Protein AF-A0ABD5WV17-F1 (afdb_monomer_lite)

Sequence (310 aa):
MESGEGERRRGGLGDVFERVAPGEPLSTAEVARHLAVDEHEATRRLRAAAAAGSVRSKAFPGAGRAWWRPADGEGAPTDDALVEVEYRSTALATPFLDAFEAVPPEGETVPTDARIDATIESVVPVRDGMLQYYTARGVSPKRYLAALRTVPGVSRARLLSTDGDRVRVEVRIDGDDLTNLFEAFGGWVTGGALLDGTVRIRGTVPKATDVAEVTDTVREWVPDAELTSTRAVYTPRAVRDLVNERLSDQQRAALEAAYYGGYFAVPRDSTGEDIATALGITRQTFNHHLRLAELAVVRQLFDATERDAL

pLDDT: mean 75.35, std 16.12, range [29.45, 96.88]

InterPro domains:
  IPR007050 Bacterioopsin activator-type, HTH domain [PF04967] (247-296)
  IPR031803 Bacterioopsin transcriptional activator, GAF and HTH associated domain [PF15915] (113-236)

Structure (mmCIF, N/CA/C/O backbone):
data_AF-A0ABD5WV17-F1
#
_entry.id   AF-A0ABD5WV17-F1
#
loop_
_atom_site.group_PDB
_atom_site.id
_atom_site.type_symbol
_atom_site.label_atom_id
_atom_site.label_alt_id
_atom_site.label_comp_id
_atom_site.label_asym_id
_atom_site.label_entity_id
_atom_site.label_seq_id
_atom_site.pdbx_PDB_ins_code
_atom_site.Cartn_x
_atom_site.Cartn_y
_atom_site.Cartn_z
_atom_site.occupancy
_atom_site.B_iso_or_equiv
_atom_site.auth_seq_id
_atom_site.auth_comp_id
_atom_site.auth_asym_id
_atom_site.auth_atom_id
_atom_site.pdbx_PDB_model_num
ATOM 1 N N . MET A 1 1 ? 23.698 -29.655 54.993 1.00 38.84 1 MET A N 1
ATOM 2 C CA . MET A 1 1 ? 22.251 -29.947 54.949 1.00 38.84 1 MET A CA 1
ATOM 3 C C . MET A 1 1 ? 21.543 -28.603 54.879 1.00 38.84 1 MET A C 1
ATOM 5 O O . MET A 1 1 ? 21.098 -28.108 55.898 1.00 38.84 1 MET A O 1
ATOM 9 N N . GLU A 1 2 ? 21.598 -27.827 53.798 1.00 38.16 2 GLU A N 1
ATOM 10 C CA . GLU A 1 2 ? 21.336 -28.147 52.382 1.00 38.16 2 GLU A CA 1
ATOM 11 C C . GLU A 1 2 ? 20.099 -29.017 52.176 1.00 38.16 2 GLU A C 1
ATOM 13 O O . GLU A 1 2 ? 20.158 -30.231 52.352 1.00 38.16 2 GLU A O 1
ATOM 18 N N . SER A 1 3 ? 18.998 -28.344 51.837 1.00 36.34 3 SER A N 1
ATOM 19 C CA . SER A 1 3 ? 17.879 -28.734 50.961 1.00 36.34 3 SER A CA 1
ATOM 20 C C . SER A 1 3 ? 16.954 -27.498 50.952 1.00 36.34 3 SER A C 1
ATOM 22 O O . SER A 1 3 ? 16.393 -27.168 51.985 1.00 36.34 3 SER A O 1
ATOM 24 N N . GLY A 1 4 ? 16.843 -26.652 49.928 1.00 36.75 4 GLY A N 1
ATOM 25 C CA . GLY A 1 4 ? 17.090 -26.869 48.509 1.00 36.75 4 GLY A CA 1
ATOM 26 C C . GLY A 1 4 ? 15.783 -27.085 47.745 1.00 36.75 4 GLY A C 1
ATOM 27 O O . GLY A 1 4 ? 15.704 -28.032 46.981 1.00 36.75 4 GLY A O 1
ATOM 28 N N . GLU A 1 5 ? 14.772 -26.231 47.928 1.00 32.12 5 GLU A N 1
ATOM 29 C CA . GLU A 1 5 ? 13.607 -26.161 47.033 1.00 32.12 5 GLU A CA 1
ATOM 30 C C . GLU A 1 5 ? 13.412 -24.718 46.564 1.00 32.12 5 GLU A C 1
ATOM 32 O O . GLU A 1 5 ? 12.563 -23.963 47.026 1.00 32.12 5 GLU A O 1
ATOM 37 N N . GLY A 1 6 ? 14.277 -24.328 45.624 1.00 29.45 6 GLY A N 1
ATOM 38 C CA . GLY A 1 6 ? 13.979 -23.250 44.698 1.00 29.45 6 GLY A CA 1
ATOM 39 C C . GLY A 1 6 ? 12.812 -23.698 43.832 1.00 29.45 6 GLY A C 1
ATOM 40 O O . GLY A 1 6 ? 12.968 -24.543 42.947 1.00 29.45 6 GLY A O 1
ATOM 41 N N . GLU A 1 7 ? 11.639 -23.149 44.116 1.00 32.53 7 GLU A N 1
ATOM 42 C CA . GLU A 1 7 ? 10.465 -23.252 43.268 1.00 32.53 7 GLU A CA 1
ATOM 43 C C . GLU A 1 7 ? 10.855 -22.772 41.865 1.00 32.53 7 GLU A C 1
ATOM 45 O O . GLU A 1 7 ? 11.113 -21.591 41.617 1.00 32.53 7 GLU A O 1
ATOM 50 N N . ARG A 1 8 ? 11.020 -23.737 40.953 1.00 36.34 8 ARG A N 1
ATOM 51 C CA . ARG A 1 8 ? 11.360 -23.496 39.554 1.00 36.34 8 ARG A CA 1
ATOM 52 C C . ARG A 1 8 ? 10.261 -22.624 38.962 1.00 36.34 8 ARG A C 1
ATOM 54 O O . ARG A 1 8 ? 9.208 -23.139 38.592 1.00 36.34 8 ARG A O 1
ATOM 61 N N . ARG A 1 9 ? 10.513 -21.314 38.861 1.00 40.66 9 ARG A N 1
ATOM 62 C CA . ARG A 1 9 ? 9.742 -20.391 38.023 1.00 40.66 9 ARG A CA 1
ATOM 63 C C . ARG A 1 9 ? 9.613 -21.048 36.649 1.00 40.66 9 ARG A C 1
ATOM 65 O O . ARG A 1 9 ? 10.598 -21.145 35.919 1.00 40.66 9 ARG A O 1
ATOM 72 N N . ARG A 1 10 ? 8.430 -21.583 36.325 1.00 46.06 10 ARG A N 1
ATOM 73 C CA . ARG A 1 10 ? 8.100 -21.978 34.952 1.00 46.06 10 ARG A CA 1
ATOM 74 C C . ARG A 1 10 ? 8.238 -20.706 34.133 1.00 46.06 10 ARG A C 1
ATOM 76 O O . ARG A 1 10 ? 7.441 -19.793 34.331 1.00 46.06 10 ARG A O 1
ATOM 83 N N . GLY A 1 11 ? 9.282 -20.640 33.311 1.00 51.38 11 GLY A N 1
ATOM 84 C CA . GLY A 1 11 ? 9.604 -19.439 32.556 1.00 51.38 11 GLY A CA 1
ATOM 85 C C . GLY A 1 11 ? 8.390 -18.973 31.758 1.00 51.38 11 GLY A C 1
ATOM 86 O O . GLY A 1 11 ? 7.708 -19.784 31.125 1.00 51.38 11 GLY A O 1
ATOM 87 N N . GLY A 1 12 ? 8.069 -17.688 31.855 1.00 63.34 12 GLY A N 1
ATOM 88 C CA . GLY A 1 12 ? 7.034 -17.066 31.044 1.00 63.34 12 GLY A CA 1
ATOM 89 C C . GLY A 1 12 ? 7.506 -16.892 29.602 1.00 63.34 12 GLY A C 1
ATOM 90 O O . GLY A 1 12 ? 8.688 -17.005 29.297 1.00 63.34 12 GLY A O 1
ATOM 91 N N . LEU A 1 13 ? 6.584 -16.562 28.697 1.00 68.62 13 LEU A N 1
ATOM 92 C CA . LEU A 1 13 ? 6.938 -16.149 27.332 1.00 68.62 13 LEU A CA 1
ATOM 93 C C . LEU A 1 13 ? 7.966 -15.006 27.312 1.00 68.62 13 LEU A C 1
ATOM 95 O O . LEU A 1 13 ? 8.831 -15.003 26.445 1.00 68.62 13 LEU A O 1
ATOM 99 N N . GLY A 1 14 ? 7.892 -14.080 28.278 1.00 62.69 14 GLY A N 1
ATOM 100 C CA . GLY A 1 14 ? 8.873 -13.003 28.446 1.00 62.69 14 GLY A CA 1
ATOM 101 C C . GLY A 1 14 ? 10.297 -13.534 28.619 1.00 62.69 14 GLY A C 1
ATOM 102 O O . GLY A 1 14 ? 11.182 -13.139 27.869 1.00 62.69 14 GLY A O 1
ATOM 103 N N . ASP A 1 15 ? 10.484 -14.532 29.487 1.00 72.31 15 ASP A N 1
ATOM 104 C CA . ASP A 1 15 ? 11.793 -15.144 29.761 1.00 72.31 15 ASP A CA 1
ATOM 105 C C . ASP A 1 15 ? 12.388 -15.874 28.544 1.00 72.31 15 ASP A C 1
ATOM 107 O O . ASP A 1 15 ? 13.598 -16.084 28.477 1.00 72.31 15 ASP A O 1
ATOM 111 N N . VAL A 1 16 ? 11.551 -16.317 27.596 1.00 78.31 16 VAL A N 1
ATOM 112 C CA . VAL A 1 16 ? 12.010 -16.951 26.347 1.00 78.31 16 VAL A CA 1
ATOM 113 C C . VAL A 1 16 ? 12.592 -15.906 25.408 1.00 78.31 16 VAL A C 1
ATOM 115 O O . VAL A 1 16 ? 13.661 -16.118 24.845 1.00 78.31 16 VAL A O 1
ATOM 118 N N . PHE A 1 17 ? 11.904 -14.774 25.262 1.00 73.44 17 PHE A N 1
ATOM 119 C CA . PHE A 1 17 ? 12.331 -13.707 24.365 1.00 73.44 17 PHE A CA 1
ATOM 120 C C . PHE A 1 17 ? 13.418 -12.802 24.959 1.00 73.44 17 PHE A C 1
ATOM 122 O O . PHE A 1 17 ? 14.152 -12.183 24.206 1.00 73.44 17 PHE A O 1
ATOM 129 N N . GLU A 1 18 ? 13.576 -12.756 26.283 1.00 70.62 18 GLU A N 1
ATOM 130 C CA . GLU A 1 18 ? 14.711 -12.089 26.946 1.00 70.62 18 GLU A CA 1
ATOM 131 C C . GLU A 1 18 ? 16.053 -12.812 26.741 1.00 70.62 18 GLU A C 1
ATOM 133 O O . GLU A 1 18 ? 17.110 -12.240 26.996 1.00 70.62 18 GLU A O 1
ATOM 138 N N . ARG A 1 19 ? 16.027 -14.072 26.286 1.00 70.44 19 ARG A N 1
ATOM 139 C CA . ARG A 1 19 ? 17.228 -14.885 26.025 1.00 70.44 19 ARG A CA 1
ATOM 140 C C . ARG A 1 19 ? 17.768 -14.758 24.602 1.00 70.44 19 ARG A C 1
ATOM 142 O O . ARG A 1 19 ? 18.833 -15.305 24.330 1.00 70.44 19 ARG A O 1
ATOM 149 N N . VAL A 1 20 ? 17.035 -14.090 23.717 1.00 71.12 20 VAL A N 1
ATOM 150 C CA . VAL A 1 20 ? 17.399 -13.863 22.313 1.00 71.12 20 VAL A CA 1
ATOM 151 C C . VAL A 1 20 ? 17.518 -12.368 22.050 1.00 71.12 20 VAL A C 1
ATOM 153 O O . VAL A 1 20 ? 16.972 -11.559 22.805 1.00 71.12 20 VAL A O 1
ATOM 156 N N . ALA A 1 21 ? 18.257 -11.981 21.010 1.00 57.91 21 ALA A N 1
ATOM 157 C CA . ALA A 1 21 ? 18.366 -10.569 20.670 1.00 57.91 21 ALA A CA 1
ATOM 158 C C . ALA A 1 21 ? 16.978 -10.012 20.280 1.00 57.91 21 ALA A C 1
ATOM 160 O O . ALA A 1 21 ? 16.174 -10.725 19.670 1.00 57.91 21 ALA A O 1
ATOM 161 N N . PRO A 1 22 ? 16.649 -8.749 20.600 1.00 55.16 22 PRO A N 1
ATOM 162 C CA . PRO A 1 22 ? 15.398 -8.161 20.136 1.00 55.16 22 PRO A CA 1
ATOM 163 C C . PRO A 1 22 ? 15.322 -8.180 18.601 1.00 55.16 22 PRO A C 1
ATOM 165 O O . PRO A 1 22 ? 16.313 -7.912 17.927 1.00 55.16 22 PRO A O 1
ATOM 168 N N . GLY A 1 23 ? 14.163 -8.540 18.043 1.00 58.22 23 GLY A N 1
ATOM 169 C CA . GLY A 1 23 ? 14.009 -8.784 16.603 1.00 58.22 23 GLY A CA 1
ATOM 170 C C . GLY A 1 23 ? 14.427 -10.180 16.117 1.00 58.22 23 GLY A C 1
ATOM 171 O O . GLY A 1 23 ? 14.122 -10.525 14.977 1.00 58.22 23 GLY A O 1
ATOM 172 N N . GLU A 1 24 ? 15.057 -11.012 16.954 1.00 73.62 24 GLU A N 1
ATOM 173 C CA . GLU A 1 24 ? 15.452 -12.374 16.579 1.00 73.62 24 GLU A CA 1
ATOM 174 C C . GLU A 1 24 ? 14.227 -13.314 16.524 1.00 73.62 24 GLU A C 1
ATOM 176 O O . GLU A 1 24 ? 13.513 -13.474 17.525 1.00 73.62 24 GLU A O 1
ATOM 181 N N . PRO A 1 25 ? 13.934 -13.928 15.359 1.00 79.12 25 PRO A N 1
ATOM 182 C CA . PRO A 1 25 ? 12.758 -14.767 15.185 1.00 79.12 25 PRO A CA 1
ATOM 183 C C . PRO A 1 25 ? 12.961 -16.182 15.742 1.00 79.12 25 PRO A C 1
ATOM 185 O O . PRO A 1 25 ? 13.886 -16.890 15.364 1.00 79.12 25 PRO A O 1
ATOM 188 N N . LEU A 1 26 ? 12.012 -16.632 16.561 1.00 84.00 26 LEU A N 1
ATOM 189 C CA . LEU A 1 26 ? 11.881 -17.997 17.067 1.00 84.00 26 LEU A CA 1
ATOM 190 C C . LEU A 1 26 ? 10.692 -18.711 16.424 1.00 84.00 26 LEU A C 1
ATOM 192 O O . LEU A 1 26 ? 9.612 -18.143 16.266 1.00 84.00 26 LEU A O 1
ATOM 196 N N . SER A 1 27 ? 10.842 -19.988 16.100 1.00 86.56 27 SER A N 1
ATOM 197 C CA . SER A 1 27 ? 9.739 -20.860 15.688 1.00 86.56 27 SER A CA 1
ATOM 198 C C . SER A 1 27 ? 8.865 -21.282 16.876 1.00 86.56 27 SER A C 1
ATOM 200 O O . SER A 1 27 ? 9.299 -21.309 18.030 1.00 86.56 27 SER A O 1
ATOM 202 N N . THR A 1 28 ? 7.623 -21.698 16.602 1.00 83.12 28 THR A N 1
ATOM 203 C CA . THR A 1 28 ? 6.742 -22.290 17.629 1.00 83.12 28 THR A CA 1
ATOM 204 C C . THR A 1 28 ? 7.406 -23.469 18.352 1.00 83.12 28 THR A C 1
ATOM 206 O O . THR A 1 28 ? 7.283 -23.578 19.571 1.00 83.12 28 THR A O 1
ATOM 209 N N . ALA A 1 29 ? 8.137 -24.322 17.626 1.00 83.38 29 ALA A N 1
ATOM 210 C CA . ALA A 1 29 ? 8.829 -25.481 18.188 1.00 83.38 29 ALA A CA 1
ATOM 211 C C . ALA A 1 29 ? 9.968 -25.075 19.139 1.00 83.38 29 ALA A C 1
ATOM 213 O O . ALA A 1 29 ? 10.172 -25.702 20.180 1.00 83.38 29 ALA A O 1
ATOM 214 N N . GLU A 1 30 ? 10.698 -24.004 18.823 1.00 82.75 30 GLU A N 1
ATOM 215 C CA . GLU A 1 30 ? 11.739 -23.463 19.702 1.00 82.75 30 GLU A CA 1
ATOM 216 C C . GLU A 1 30 ? 11.149 -22.861 20.972 1.00 82.75 30 GLU A C 1
ATOM 218 O O . GLU A 1 30 ? 11.656 -23.137 22.060 1.00 82.75 30 GLU A O 1
ATOM 223 N N . VAL A 1 31 ? 10.048 -22.117 20.867 1.00 83.38 31 VAL A N 1
ATOM 224 C CA . VAL A 1 31 ? 9.354 -21.567 22.040 1.00 83.38 31 VAL A CA 1
ATOM 225 C C . VAL A 1 31 ? 8.765 -22.683 22.908 1.00 83.38 31 VAL A C 1
ATOM 227 O O . VAL A 1 31 ? 8.916 -22.651 24.128 1.00 83.38 31 VAL A O 1
ATOM 230 N N . ALA A 1 32 ? 8.147 -23.702 22.303 1.00 84.69 32 ALA A N 1
ATOM 231 C CA . ALA A 1 32 ? 7.609 -24.866 23.011 1.00 84.69 32 ALA A CA 1
ATOM 232 C C . ALA A 1 32 ? 8.698 -25.593 23.815 1.00 84.69 32 ALA A C 1
ATOM 234 O O . ALA A 1 32 ? 8.516 -25.887 24.999 1.00 84.69 32 ALA A O 1
ATOM 235 N N . ARG A 1 33 ? 9.875 -25.782 23.202 1.00 84.69 33 ARG A N 1
ATOM 236 C CA . ARG A 1 33 ? 11.051 -26.382 23.844 1.00 84.69 33 ARG A CA 1
ATOM 237 C C . ARG A 1 33 ? 11.552 -25.556 25.029 1.00 84.69 33 ARG A C 1
ATOM 239 O O . ARG A 1 33 ? 11.861 -26.130 26.068 1.00 84.69 33 ARG A O 1
ATOM 246 N N . HIS A 1 34 ? 11.600 -24.230 24.897 1.00 82.06 34 HIS A N 1
ATOM 247 C CA . HIS A 1 34 ? 12.042 -23.339 25.974 1.00 82.06 34 HIS A CA 1
ATOM 248 C C . HIS A 1 34 ? 11.054 -23.277 27.145 1.00 82.06 34 HIS A C 1
ATOM 250 O O . HIS A 1 34 ? 11.471 -23.233 28.300 1.00 82.06 34 HIS A O 1
ATOM 256 N N . LEU A 1 35 ? 9.750 -23.304 26.859 1.00 80.88 35 LEU A N 1
ATOM 257 C CA . LEU A 1 35 ? 8.688 -23.293 27.870 1.00 80.88 35 LEU A CA 1
ATOM 258 C C . LEU A 1 35 ? 8.425 -24.673 28.495 1.00 80.88 35 LEU A C 1
ATOM 260 O O . LEU A 1 35 ? 7.673 -24.758 29.467 1.00 80.88 35 LEU A O 1
ATOM 264 N N . ALA A 1 36 ? 9.010 -25.739 27.934 1.00 85.00 36 ALA A N 1
ATOM 265 C CA . ALA A 1 36 ? 8.712 -27.132 28.263 1.00 85.00 36 ALA A CA 1
ATOM 266 C C . ALA A 1 36 ? 7.200 -27.446 28.201 1.00 85.00 36 ALA A C 1
ATOM 268 O O . ALA A 1 36 ? 6.644 -28.097 29.088 1.00 85.00 36 ALA A O 1
ATOM 269 N N . VAL A 1 37 ? 6.534 -26.955 27.153 1.00 81.31 37 VAL A N 1
ATOM 270 C CA . VAL A 1 37 ? 5.121 -27.229 26.835 1.00 81.31 37 VAL A CA 1
ATOM 271 C C . VAL A 1 37 ? 5.015 -27.841 25.440 1.00 81.31 37 VAL A C 1
ATOM 273 O O . VAL A 1 37 ? 5.962 -27.779 24.659 1.00 81.31 37 VAL A O 1
ATOM 276 N N . ASP A 1 38 ? 3.869 -28.427 25.107 1.00 88.44 38 ASP A N 1
ATOM 277 C CA . ASP A 1 38 ? 3.607 -28.878 23.742 1.00 88.44 38 ASP A CA 1
ATOM 278 C C . ASP A 1 38 ? 3.403 -27.695 22.771 1.00 88.44 38 ASP A C 1
ATOM 280 O O . ASP A 1 38 ? 3.100 -26.563 23.165 1.00 88.44 38 ASP A O 1
ATOM 284 N N . GLU A 1 39 ? 3.564 -27.950 21.471 1.00 79.00 39 GLU A N 1
ATOM 285 C CA . GLU A 1 39 ? 3.458 -26.911 20.439 1.00 79.00 39 GLU A CA 1
ATOM 286 C C . GLU A 1 39 ? 2.060 -26.278 20.333 1.00 79.00 39 GLU A C 1
ATOM 288 O O . GLU A 1 39 ? 1.942 -25.126 19.901 1.00 79.00 39 GLU A O 1
ATOM 293 N N . HIS A 1 40 ? 0.997 -26.983 20.736 1.00 70.25 40 HIS A N 1
ATOM 294 C CA . HIS A 1 40 ? -0.364 -26.448 20.713 1.00 70.25 40 HIS A CA 1
ATOM 295 C C . HIS A 1 40 ? -0.549 -25.400 21.817 1.00 70.25 40 HIS A C 1
ATOM 297 O O . HIS A 1 40 ? -1.022 -24.289 21.558 1.00 70.25 40 HIS A O 1
ATOM 303 N N . GLU A 1 41 ? -0.081 -25.705 23.025 1.00 59.97 41 GLU A N 1
ATOM 304 C CA . GLU A 1 41 ? -0.049 -24.778 24.152 1.00 59.97 41 GLU A CA 1
ATOM 305 C C . GLU A 1 41 ? 0.886 -23.586 23.887 1.00 59.97 41 GLU A C 1
ATOM 307 O O . GLU A 1 41 ? 0.515 -22.436 24.145 1.00 59.97 41 GLU A O 1
ATOM 312 N N . ALA A 1 42 ? 2.061 -23.822 23.292 1.00 76.00 42 ALA A N 1
ATOM 313 C CA . ALA A 1 42 ? 2.954 -22.749 22.852 1.00 76.00 42 ALA A CA 1
ATOM 314 C C . ALA A 1 42 ? 2.269 -21.838 21.822 1.00 76.00 42 ALA A C 1
ATOM 316 O O . ALA A 1 42 ? 2.290 -20.617 21.971 1.00 76.00 42 ALA A O 1
ATOM 317 N N . THR A 1 43 ? 1.583 -22.413 20.827 1.00 78.75 43 THR A N 1
ATOM 318 C CA . THR A 1 43 ? 0.821 -21.660 19.817 1.00 78.75 43 THR A CA 1
ATOM 319 C C . THR A 1 43 ? -0.265 -20.800 20.453 1.00 78.75 43 THR A C 1
ATOM 321 O O . THR A 1 43 ? -0.407 -19.629 20.098 1.00 78.75 43 THR A O 1
ATOM 324 N N . ARG A 1 44 ? -1.035 -21.352 21.398 1.00 79.88 44 ARG A N 1
ATOM 325 C CA . ARG A 1 44 ? -2.098 -20.622 22.102 1.00 79.88 44 ARG A CA 1
ATOM 326 C C . ARG A 1 44 ? -1.535 -19.411 22.845 1.00 79.88 44 ARG A C 1
ATOM 328 O O . ARG A 1 44 ? -2.061 -18.307 22.706 1.00 79.88 44 ARG A O 1
ATOM 335 N N . ARG A 1 45 ? -0.442 -19.603 23.586 1.00 76.00 45 ARG A N 1
ATOM 336 C CA . ARG A 1 45 ? 0.227 -18.539 24.345 1.00 76.00 45 ARG A CA 1
ATOM 337 C C . ARG A 1 45 ? 0.864 -17.484 23.436 1.00 76.00 45 ARG A C 1
ATOM 339 O O . ARG A 1 45 ? 0.697 -16.296 23.687 1.00 76.00 45 ARG A O 1
ATOM 346 N N . LEU A 1 46 ? 1.530 -17.898 22.360 1.00 79.81 46 LEU A N 1
ATOM 347 C CA . LEU A 1 46 ? 2.143 -16.999 21.377 1.00 79.81 46 LEU A CA 1
ATOM 348 C C . LEU A 1 46 ? 1.104 -16.155 20.635 1.00 79.81 46 LEU A C 1
ATOM 350 O O . LEU A 1 46 ? 1.310 -14.963 20.428 1.00 79.81 46 LEU A O 1
ATOM 354 N N . ARG A 1 47 ? -0.053 -16.736 20.294 1.00 72.44 47 ARG A N 1
ATOM 355 C CA . ARG A 1 47 ? -1.179 -15.979 19.727 1.00 72.44 47 ARG A CA 1
ATOM 356 C C . ARG A 1 47 ? -1.744 -14.964 20.713 1.00 72.44 47 ARG A C 1
ATOM 358 O O . ARG A 1 47 ? -2.034 -13.846 20.303 1.00 72.44 47 ARG A O 1
ATOM 365 N N . ALA A 1 48 ? -1.873 -15.327 21.990 1.00 59.16 48 ALA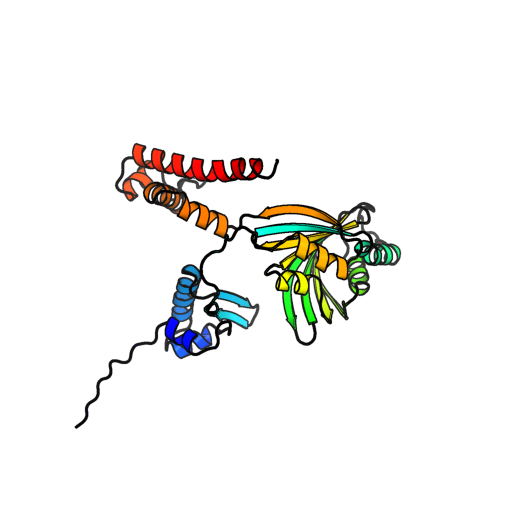 A N 1
ATOM 366 C CA . ALA A 1 48 ? -2.312 -14.396 23.028 1.00 59.16 48 ALA A CA 1
ATOM 367 C C . ALA A 1 48 ? -1.307 -13.244 23.223 1.00 59.16 48 ALA A C 1
ATOM 369 O O . ALA A 1 48 ? -1.713 -12.090 23.307 1.00 59.16 48 ALA A O 1
ATOM 370 N N . ALA A 1 49 ? -0.004 -13.536 23.208 1.00 66.06 49 ALA A N 1
ATOM 371 C CA . ALA A 1 49 ? 1.055 -12.528 23.280 1.00 66.06 49 ALA A CA 1
ATOM 372 C C . ALA A 1 49 ? 1.082 -11.610 22.047 1.00 66.06 49 ALA A C 1
ATOM 374 O O . ALA A 1 49 ? 1.232 -10.399 22.177 1.00 66.06 49 ALA A O 1
ATOM 375 N N . ALA A 1 50 ? 0.856 -12.165 20.854 1.00 67.06 50 ALA A N 1
ATOM 376 C CA . ALA A 1 50 ? 0.733 -11.371 19.638 1.00 67.06 50 ALA A CA 1
ATOM 377 C C . ALA A 1 50 ? -0.514 -10.480 19.636 1.00 67.06 50 ALA A C 1
ATOM 379 O O . ALA A 1 50 ? -0.438 -9.327 19.218 1.00 67.06 50 ALA A O 1
ATOM 380 N N . ALA A 1 51 ? -1.639 -10.974 20.160 1.00 57.75 51 ALA A N 1
ATOM 381 C CA . ALA A 1 51 ? -2.842 -10.169 20.358 1.00 57.75 51 ALA A CA 1
ATOM 382 C C . ALA A 1 51 ? -2.630 -9.046 21.391 1.00 57.75 51 ALA A C 1
ATOM 384 O O . ALA A 1 51 ? -3.177 -7.961 21.226 1.00 57.75 51 ALA A O 1
ATOM 385 N N . ALA A 1 52 ? -1.803 -9.288 22.413 1.00 54.88 52 ALA A N 1
ATOM 386 C CA . ALA A 1 52 ? -1.402 -8.299 23.415 1.00 54.88 52 ALA A CA 1
ATOM 387 C C . ALA A 1 52 ? -0.260 -7.369 22.952 1.00 54.88 52 ALA A C 1
ATOM 389 O O . ALA A 1 52 ? 0.141 -6.479 23.695 1.00 54.88 52 ALA A O 1
ATOM 390 N N . GLY A 1 53 ? 0.287 -7.573 21.748 1.00 57.59 53 GLY A N 1
ATOM 391 C CA . GLY A 1 53 ? 1.342 -6.738 21.171 1.00 57.59 53 GLY A CA 1
ATOM 392 C C . GLY A 1 53 ? 2.751 -6.956 21.733 1.00 57.59 53 GLY A C 1
ATOM 393 O O . GLY A 1 53 ? 3.669 -6.281 21.280 1.00 57.59 53 GLY A O 1
ATOM 394 N N . SER A 1 54 ? 2.950 -7.902 22.655 1.00 70.06 54 SER A N 1
ATOM 395 C CA . SER A 1 54 ? 4.258 -8.192 23.265 1.00 70.06 54 SER A CA 1
ATOM 396 C C . SER A 1 54 ? 5.170 -9.066 22.396 1.00 70.06 54 SER A C 1
ATOM 398 O O . SER A 1 54 ? 6.363 -9.179 22.666 1.00 70.06 54 SER A O 1
ATOM 400 N N . VAL A 1 55 ? 4.617 -9.684 21.347 1.00 77.94 55 VAL A N 1
ATOM 401 C CA . VAL A 1 55 ? 5.324 -10.536 20.380 1.00 77.94 55 VAL A CA 1
ATOM 402 C C . VAL A 1 55 ? 4.776 -10.256 18.976 1.00 77.94 55 VAL A C 1
ATOM 404 O O . VAL A 1 55 ? 3.582 -10.034 18.790 1.00 77.94 55 VAL A O 1
ATOM 407 N N . ARG A 1 56 ? 5.625 -10.271 17.952 1.00 78.31 56 ARG A N 1
ATOM 408 C CA . ARG A 1 56 ? 5.236 -10.189 16.535 1.00 78.31 56 ARG A CA 1
ATOM 409 C C . ARG A 1 56 ? 5.246 -11.572 15.901 1.00 78.31 56 ARG A C 1
ATOM 411 O O . ARG A 1 56 ? 5.860 -12.487 16.437 1.00 78.31 56 ARG A O 1
ATOM 418 N N . SER A 1 57 ? 4.544 -11.755 14.780 1.00 82.44 57 SER A N 1
ATOM 419 C CA . SER A 1 57 ? 4.534 -13.051 14.093 1.00 82.44 57 SER A CA 1
ATOM 420 C C . SER A 1 57 ? 4.456 -12.934 12.576 1.00 82.44 57 SER A C 1
ATOM 422 O O . SER A 1 57 ? 3.753 -12.065 12.062 1.00 82.44 57 SER A O 1
ATOM 424 N N . LYS A 1 58 ? 5.101 -13.863 11.864 1.00 77.31 58 LYS A N 1
ATOM 425 C CA . LYS A 1 58 ? 5.018 -14.006 10.401 1.00 77.31 58 LYS A CA 1
ATOM 426 C C . LYS A 1 58 ? 4.880 -15.480 10.030 1.00 77.31 58 LYS A C 1
ATOM 428 O O . LYS A 1 58 ? 5.572 -16.333 10.584 1.00 77.31 58 LYS A O 1
ATOM 433 N N . ALA A 1 59 ? 3.942 -15.788 9.135 1.00 72.38 59 ALA A N 1
ATOM 434 C CA . ALA A 1 59 ? 3.756 -17.139 8.613 1.00 72.38 59 ALA A CA 1
ATOM 435 C C . ALA A 1 59 ? 4.677 -17.375 7.412 1.00 72.38 59 ALA A C 1
ATOM 437 O O . ALA A 1 59 ? 4.771 -16.524 6.530 1.00 72.38 59 ALA A O 1
ATOM 438 N N . PHE A 1 60 ? 5.303 -18.546 7.370 1.00 59.28 60 PHE A N 1
ATOM 439 C CA . PHE A 1 60 ? 6.179 -18.998 6.301 1.00 59.28 60 PHE A CA 1
ATOM 440 C C . PHE A 1 60 ? 5.607 -20.284 5.691 1.00 59.28 60 PHE A C 1
ATOM 442 O O . PHE A 1 60 ? 5.430 -21.281 6.401 1.00 59.28 60 PHE A O 1
ATOM 449 N N . PRO A 1 61 ? 5.302 -20.299 4.384 1.00 44.00 61 PRO A N 1
ATOM 450 C CA . PRO A 1 61 ? 4.853 -21.510 3.707 1.00 44.00 61 PRO A CA 1
ATOM 451 C C . PRO A 1 61 ? 5.871 -22.649 3.877 1.00 44.00 61 PRO A C 1
ATOM 453 O O . PRO A 1 61 ? 7.053 -22.473 3.600 1.00 44.00 61 PRO A O 1
ATOM 456 N N . GLY A 1 62 ? 5.429 -23.809 4.373 1.00 50.34 62 GLY A N 1
ATOM 457 C CA . GLY A 1 62 ? 6.271 -25.001 4.567 1.00 50.34 62 GLY A CA 1
ATOM 458 C C . GLY A 1 62 ? 7.236 -24.972 5.763 1.00 50.34 62 GLY A C 1
ATOM 459 O O . GLY A 1 62 ? 7.684 -26.034 6.180 1.00 50.34 62 GLY A O 1
ATOM 460 N N . ALA A 1 63 ? 7.513 -23.802 6.348 1.00 51.25 63 ALA A N 1
ATOM 461 C CA . ALA A 1 63 ? 8.451 -23.632 7.468 1.00 51.25 63 ALA A CA 1
ATOM 462 C C . ALA A 1 63 ? 7.780 -23.222 8.797 1.00 51.25 63 ALA A C 1
ATOM 464 O O . ALA A 1 63 ? 8.449 -23.061 9.815 1.00 51.25 63 ALA A O 1
ATOM 465 N N . GLY A 1 64 ? 6.452 -23.068 8.817 1.00 74.44 64 GLY A N 1
ATOM 466 C CA . GLY A 1 64 ? 5.693 -22.761 10.031 1.00 74.44 64 GLY A CA 1
ATOM 467 C C . GLY A 1 64 ? 5.554 -21.259 10.292 1.00 74.44 64 GLY A C 1
ATOM 468 O O . GLY A 1 64 ? 5.371 -20.472 9.370 1.00 74.44 64 GLY A O 1
ATOM 469 N N . ARG A 1 65 ? 5.552 -20.839 11.560 1.00 84.06 65 ARG A N 1
ATOM 470 C CA . ARG A 1 65 ? 5.385 -19.433 11.969 1.00 84.06 65 ARG A CA 1
ATOM 471 C C . ARG A 1 65 ? 6.548 -19.023 12.860 1.00 84.06 65 ARG A C 1
ATOM 473 O O . ARG A 1 65 ? 6.867 -19.758 13.794 1.00 84.06 65 ARG A O 1
ATOM 480 N N . ALA A 1 66 ? 7.129 -17.861 12.578 1.00 83.75 66 ALA A N 1
ATOM 481 C CA . ALA A 1 66 ? 8.155 -17.265 13.421 1.00 83.75 66 ALA A CA 1
ATOM 482 C C . ALA A 1 66 ? 7.580 -16.143 14.288 1.00 83.75 66 ALA A C 1
ATOM 484 O O . ALA A 1 66 ? 6.583 -15.514 13.914 1.00 83.75 66 ALA A O 1
ATOM 485 N N . TRP A 1 67 ? 8.226 -15.914 15.427 1.00 86.31 67 TRP A N 1
ATOM 486 C CA . TRP A 1 67 ? 7.791 -15.050 16.514 1.00 86.31 67 TRP A CA 1
ATOM 487 C C . TRP A 1 67 ? 8.980 -14.268 17.070 1.00 86.31 67 TRP A C 1
ATOM 489 O O . TRP A 1 67 ? 10.022 -14.869 17.283 1.00 86.31 67 TRP A O 1
ATOM 499 N N . TRP A 1 68 ? 8.855 -12.971 17.334 1.00 87.00 68 TRP A N 1
ATOM 500 C CA . TRP A 1 68 ? 9.957 -12.173 17.899 1.00 87.00 68 TRP A CA 1
ATOM 501 C C . TRP A 1 68 ? 9.441 -11.088 18.837 1.00 87.00 68 TRP A C 1
ATOM 503 O O . TRP A 1 68 ? 8.291 -10.653 18.713 1.00 87.00 68 TRP A O 1
ATOM 513 N N . ARG A 1 69 ? 10.285 -10.639 19.772 1.00 78.88 69 ARG A N 1
ATOM 514 C CA . ARG A 1 69 ? 9.993 -9.461 20.595 1.00 78.88 69 ARG A CA 1
ATOM 515 C C . ARG A 1 69 ? 10.371 -8.192 19.823 1.00 78.88 69 ARG A C 1
ATOM 517 O O . ARG A 1 69 ? 11.454 -8.171 19.233 1.00 78.88 69 ARG A O 1
ATOM 524 N N . PRO A 1 70 ? 9.513 -7.161 19.835 1.00 60.69 70 PRO A N 1
ATOM 525 C CA . PRO A 1 70 ? 9.890 -5.812 19.417 1.00 60.69 70 PRO A CA 1
ATOM 526 C C . PRO A 1 70 ? 11.142 -5.327 20.179 1.00 60.69 70 PRO A C 1
ATOM 528 O O . PRO A 1 70 ? 11.350 -5.722 21.330 1.00 60.69 70 PRO A O 1
ATOM 531 N N . ALA A 1 71 ? 11.995 -4.514 19.561 1.00 57.06 71 ALA A N 1
ATOM 532 C CA . ALA A 1 71 ? 13.167 -3.949 20.231 1.00 57.06 71 ALA A CA 1
ATOM 533 C C . ALA A 1 71 ? 12.762 -2.900 21.276 1.00 57.06 71 ALA A C 1
ATOM 535 O O . ALA A 1 71 ? 11.856 -2.105 21.039 1.00 57.06 71 ALA A O 1
ATOM 536 N N . ASP A 1 72 ? 13.429 -2.877 22.437 1.00 42.69 72 ASP A N 1
ATOM 537 C CA . ASP A 1 72 ? 13.189 -1.845 23.455 1.00 42.69 72 ASP A CA 1
ATOM 538 C C . ASP A 1 72 ? 13.639 -0.487 22.887 1.00 42.69 72 ASP A C 1
ATOM 540 O O . ASP A 1 72 ? 14.828 -0.254 22.676 1.00 42.69 72 ASP A O 1
ATOM 544 N N . GLY A 1 73 ? 12.670 0.373 22.563 1.00 42.69 73 GLY A N 1
ATOM 545 C CA . GLY A 1 73 ? 12.859 1.546 21.696 1.00 42.69 73 GLY A CA 1
ATOM 546 C C . GLY A 1 73 ? 11.798 1.649 20.593 1.00 42.69 73 GLY A C 1
ATOM 547 O O . GLY A 1 73 ? 11.497 2.749 20.145 1.00 42.69 73 GLY A O 1
ATOM 548 N N . GLU A 1 74 ? 11.118 0.543 20.268 1.00 44.94 74 GLU A N 1
ATOM 549 C CA . GLU A 1 74 ? 9.755 0.540 19.712 1.00 44.94 74 GLU A CA 1
ATOM 550 C C . GLU A 1 74 ? 8.758 0.892 20.842 1.00 44.94 74 GLU A C 1
ATOM 552 O O . GLU A 1 74 ? 7.951 0.076 21.288 1.00 44.94 74 GLU A O 1
ATOM 557 N N . GLY A 1 75 ? 8.889 2.098 21.406 1.00 34.03 75 GLY A N 1
ATOM 558 C CA . GLY A 1 75 ? 8.084 2.598 22.520 1.00 34.03 75 GLY A CA 1
ATOM 559 C C . GLY A 1 75 ? 6.929 3.489 22.060 1.00 34.03 75 GLY A C 1
ATOM 560 O O . GLY A 1 75 ? 7.174 4.548 21.500 1.00 34.03 75 GLY A O 1
ATOM 561 N N . ALA A 1 76 ? 5.703 3.082 22.419 1.00 31.70 76 ALA A N 1
ATOM 562 C CA . ALA A 1 76 ? 4.421 3.793 22.284 1.00 31.70 76 ALA A CA 1
ATOM 563 C C . ALA A 1 76 ? 3.943 4.067 20.837 1.00 31.70 76 ALA A C 1
ATOM 565 O O . ALA A 1 76 ? 4.756 4.283 19.946 1.00 31.70 76 ALA A O 1
ATOM 566 N N . PRO A 1 77 ? 2.621 4.040 20.567 1.00 36.88 77 PRO A N 1
ATOM 567 C CA . PRO A 1 77 ? 2.106 4.365 19.244 1.00 36.88 77 PRO A CA 1
ATOM 568 C C . PRO A 1 77 ? 2.380 5.846 18.951 1.00 36.88 77 PRO A C 1
ATOM 570 O O . PRO A 1 77 ? 1.634 6.727 19.371 1.00 36.88 77 PRO A O 1
ATOM 573 N N . THR A 1 78 ? 3.453 6.141 18.222 1.00 40.56 78 THR A N 1
ATOM 574 C CA . THR A 1 78 ? 3.485 7.324 17.362 1.00 40.56 78 THR A CA 1
ATOM 575 C C . THR A 1 78 ? 2.539 7.037 16.211 1.00 40.56 78 THR A C 1
ATOM 577 O O . THR A 1 78 ? 2.940 6.398 15.250 1.00 40.56 78 THR A O 1
ATOM 580 N N . ASP A 1 79 ? 1.278 7.443 16.381 1.00 42.56 79 ASP A N 1
ATOM 581 C CA . ASP A 1 79 ? 0.275 7.629 15.326 1.00 42.56 79 ASP A CA 1
ATOM 582 C C . ASP A 1 79 ? 0.350 6.539 14.228 1.00 42.56 79 ASP A C 1
ATOM 584 O O . ASP A 1 79 ? 0.932 6.762 13.171 1.00 42.56 79 ASP A O 1
ATOM 588 N N . ASP A 1 80 ? -0.269 5.365 14.462 1.00 49.22 80 ASP A N 1
ATOM 589 C CA . ASP A 1 80 ? -0.447 4.242 13.497 1.00 49.22 80 ASP A CA 1
ATOM 590 C C . ASP A 1 80 ? -1.199 4.671 12.200 1.00 49.22 80 ASP A C 1
ATOM 592 O O . ASP A 1 80 ? -1.585 3.844 11.364 1.00 49.22 80 ASP A O 1
ATOM 596 N N . ALA A 1 81 ? -1.445 5.972 12.036 1.00 61.62 81 ALA A N 1
ATOM 597 C CA . ALA A 1 81 ? -1.811 6.598 10.789 1.00 61.62 81 ALA A CA 1
ATOM 598 C C . ALA A 1 81 ? -0.657 6.461 9.792 1.00 61.62 81 ALA A C 1
ATOM 600 O O . ALA A 1 81 ? 0.478 6.884 10.013 1.00 61.62 81 ALA A O 1
ATOM 601 N N . LEU A 1 82 ? -0.981 5.864 8.657 1.00 71.81 82 LEU A N 1
ATOM 602 C CA . LEU A 1 82 ? -0.072 5.744 7.540 1.00 71.81 82 LEU A CA 1
ATOM 603 C C . LEU A 1 82 ? -0.467 6.751 6.473 1.00 71.81 82 LEU A C 1
ATOM 605 O O . LEU A 1 82 ? -1.629 7.144 6.368 1.00 71.81 82 LEU A O 1
ATOM 609 N N . VAL A 1 83 ? 0.497 7.131 5.656 1.00 77.56 83 VAL A N 1
ATOM 610 C CA . VAL A 1 83 ? 0.280 7.940 4.470 1.00 77.56 83 VAL A CA 1
ATOM 611 C C . VAL A 1 83 ? 0.664 7.094 3.267 1.00 77.56 83 VAL A C 1
ATOM 613 O O . VAL A 1 83 ? 1.794 6.623 3.158 1.00 77.56 83 VAL A O 1
ATOM 616 N N . GLU A 1 84 ? -0.293 6.862 2.374 1.00 83.44 84 GLU A N 1
ATOM 617 C CA . GLU A 1 84 ? -0.013 6.350 1.040 1.00 83.44 84 GLU A CA 1
ATOM 618 C C . GLU A 1 84 ? 0.450 7.507 0.163 1.00 83.44 84 GLU A C 1
ATOM 620 O O . GLU A 1 84 ? -0.213 8.541 0.072 1.00 83.44 84 GLU A O 1
ATOM 625 N N . VAL A 1 85 ? 1.592 7.313 -0.479 1.00 88.06 85 VAL A N 1
ATOM 626 C CA . VAL A 1 85 ? 2.164 8.229 -1.458 1.00 88.06 85 VAL A CA 1
ATOM 627 C C . VAL A 1 85 ? 2.147 7.555 -2.824 1.00 88.06 85 VAL A C 1
ATOM 629 O O . VAL A 1 85 ? 2.442 6.361 -2.945 1.00 88.06 85 VAL A O 1
ATOM 632 N N . GLU A 1 86 ? 1.792 8.315 -3.856 1.00 90.94 86 GLU A N 1
ATOM 633 C CA . GLU A 1 86 ? 1.820 7.857 -5.243 1.00 90.94 86 GLU A CA 1
ATOM 634 C C . GLU A 1 86 ? 2.768 8.719 -6.073 1.00 90.94 86 GLU A C 1
ATOM 636 O O . GLU A 1 86 ? 2.555 9.924 -6.241 1.00 90.94 86 GLU A O 1
ATOM 641 N N . TYR A 1 87 ? 3.788 8.078 -6.636 1.00 92.75 87 TYR A N 1
ATOM 642 C CA . TYR A 1 87 ? 4.749 8.699 -7.537 1.00 92.75 87 TYR A CA 1
ATOM 643 C C . TYR A 1 87 ? 4.455 8.316 -8.976 1.00 92.75 87 TYR A C 1
ATOM 645 O O . TYR A 1 87 ? 4.242 7.147 -9.286 1.00 92.75 87 TYR A O 1
ATOM 653 N N . ARG A 1 88 ? 4.492 9.296 -9.867 1.00 93.81 88 ARG A N 1
ATOM 654 C CA . ARG A 1 88 ? 4.327 9.139 -11.305 1.00 93.81 88 ARG A CA 1
ATOM 655 C C . ARG A 1 88 ? 5.681 9.278 -11.996 1.00 93.81 88 ARG A C 1
ATOM 657 O O . ARG A 1 88 ? 6.395 10.229 -11.714 1.00 93.81 88 ARG A O 1
ATOM 664 N N . SER A 1 89 ? 5.997 8.389 -12.934 1.00 92.50 89 SER A N 1
ATOM 665 C CA . SER A 1 89 ? 7.170 8.497 -13.811 1.00 92.50 89 SER A CA 1
ATOM 666 C C . SER A 1 89 ? 6.850 7.987 -15.216 1.00 92.50 89 SER A C 1
ATOM 668 O O . SER A 1 89 ? 6.152 6.986 -15.404 1.00 92.50 89 SER A 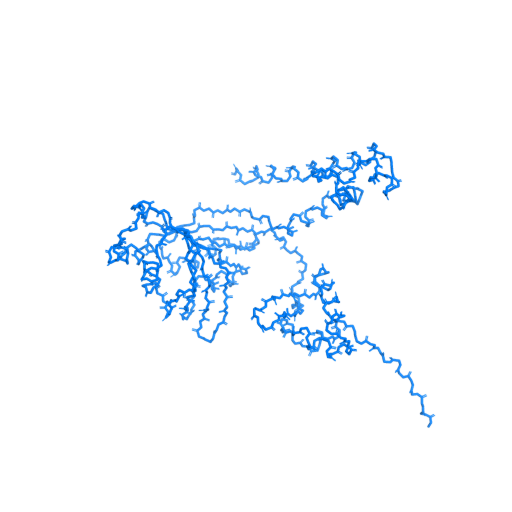O 1
ATOM 670 N N . THR A 1 90 ? 7.373 8.688 -16.215 1.00 90.44 90 THR A N 1
ATOM 671 C CA . THR A 1 90 ? 7.352 8.264 -17.620 1.00 90.44 90 THR A CA 1
ATOM 672 C C . THR A 1 90 ? 8.587 7.440 -17.971 1.00 90.44 90 THR A C 1
ATOM 674 O O . THR A 1 90 ? 8.476 6.471 -18.718 1.00 90.44 90 THR A O 1
ATOM 677 N N . ALA A 1 91 ? 9.743 7.740 -17.372 1.00 87.69 91 ALA A N 1
ATOM 678 C CA . ALA A 1 91 ? 10.981 7.001 -17.600 1.00 87.69 91 ALA A CA 1
ATOM 679 C C . ALA A 1 91 ? 10.865 5.534 -17.164 1.00 87.69 91 ALA A C 1
ATOM 681 O O . ALA A 1 91 ? 11.381 4.642 -17.838 1.00 87.69 91 ALA A O 1
ATOM 682 N N . LEU A 1 92 ? 10.128 5.263 -16.083 1.00 86.44 92 LEU A N 1
ATOM 683 C CA . LEU A 1 92 ? 9.851 3.897 -15.636 1.00 86.44 92 LEU A CA 1
ATOM 684 C C . LEU A 1 92 ? 8.914 3.118 -16.566 1.00 86.44 92 LEU A C 1
ATOM 686 O O . LEU A 1 92 ? 8.871 1.892 -16.483 1.00 86.44 92 LEU A O 1
ATOM 690 N N . ALA A 1 93 ? 8.163 3.790 -17.442 1.00 86.25 93 ALA A N 1
ATOM 691 C CA . ALA A 1 93 ? 7.284 3.123 -18.399 1.00 86.25 93 ALA A CA 1
ATOM 692 C C . ALA A 1 93 ? 8.047 2.578 -19.608 1.00 86.25 93 ALA A C 1
ATOM 694 O O . ALA A 1 93 ? 7.650 1.548 -20.150 1.00 86.25 93 ALA A O 1
ATOM 695 N N . THR A 1 94 ? 9.144 3.227 -20.007 1.00 84.56 94 THR A N 1
ATOM 696 C CA . THR A 1 94 ? 9.915 2.893 -21.215 1.00 84.56 94 THR A CA 1
ATOM 697 C C . THR A 1 94 ? 10.253 1.403 -21.338 1.00 84.56 94 THR A C 1
ATOM 699 O O . THR A 1 94 ? 9.895 0.817 -22.357 1.00 84.56 94 THR A O 1
ATOM 702 N N . PRO A 1 95 ? 10.813 0.725 -20.313 1.00 80.19 95 PRO A N 1
ATOM 703 C CA . PRO A 1 95 ? 11.179 -0.687 -20.445 1.00 80.19 95 PRO A CA 1
ATOM 704 C C . PRO A 1 95 ? 9.955 -1.594 -20.687 1.00 80.19 95 PRO A C 1
ATOM 706 O O . PRO A 1 95 ? 10.022 -2.592 -21.406 1.00 80.19 95 PRO A O 1
ATOM 709 N N . PHE A 1 96 ? 8.796 -1.220 -20.133 1.00 80.44 96 PHE A N 1
ATOM 710 C CA . PHE A 1 96 ? 7.537 -1.925 -20.367 1.00 80.44 96 PHE A CA 1
ATOM 711 C C . PHE A 1 96 ? 7.004 -1.679 -21.776 1.00 80.44 96 PHE A C 1
ATOM 713 O O . PHE A 1 96 ? 6.589 -2.630 -22.436 1.00 80.44 96 PHE A O 1
ATOM 720 N N . LEU A 1 97 ? 7.032 -0.431 -22.245 1.00 82.81 97 LEU A N 1
ATOM 721 C CA . LEU A 1 97 ? 6.582 -0.062 -23.587 1.00 82.81 97 LEU A CA 1
ATOM 722 C C . LEU A 1 97 ? 7.428 -0.750 -24.668 1.00 82.81 97 LEU A C 1
ATOM 724 O O . LEU A 1 97 ? 6.864 -1.392 -25.554 1.00 82.81 97 LEU A O 1
ATOM 728 N N . ASP A 1 98 ? 8.754 -0.731 -24.529 1.00 81.75 98 ASP A N 1
ATOM 729 C CA . ASP A 1 98 ? 9.683 -1.376 -25.464 1.00 81.75 98 ASP A CA 1
ATOM 730 C C . ASP A 1 98 ? 9.458 -2.895 -25.521 1.00 81.75 98 ASP A C 1
ATOM 732 O O . ASP A 1 98 ? 9.374 -3.502 -26.593 1.00 81.75 98 ASP A O 1
ATOM 736 N N . ALA A 1 99 ? 9.298 -3.538 -24.359 1.00 79.75 99 ALA A N 1
ATOM 737 C CA . ALA A 1 99 ? 9.026 -4.971 -24.293 1.00 79.75 99 ALA A CA 1
ATOM 738 C C . ALA A 1 99 ? 7.667 -5.345 -24.903 1.00 79.75 99 ALA A C 1
ATOM 740 O O . ALA A 1 99 ? 7.498 -6.447 -25.427 1.00 79.75 99 ALA A O 1
ATOM 741 N N . PHE A 1 100 ? 6.687 -4.448 -24.829 1.00 79.88 100 PHE A N 1
ATOM 742 C CA . PHE A 1 100 ? 5.359 -4.650 -25.397 1.00 79.88 100 PHE A CA 1
ATOM 743 C C . PHE A 1 100 ? 5.315 -4.462 -26.907 1.00 79.88 100 PHE A C 1
ATOM 745 O O . PHE A 1 100 ? 4.550 -5.163 -27.566 1.00 79.88 100 PHE A O 1
ATOM 752 N N . GLU A 1 101 ? 6.140 -3.571 -27.449 1.00 80.38 101 GLU A N 1
ATOM 753 C CA . GLU A 1 101 ? 6.352 -3.465 -28.890 1.00 80.38 101 GLU A CA 1
ATOM 754 C C . GLU A 1 101 ? 7.079 -4.707 -29.426 1.00 80.38 101 GLU A C 1
ATOM 756 O O . GLU A 1 101 ? 6.667 -5.293 -30.429 1.00 80.38 101 GLU A O 1
ATOM 761 N N . ALA A 1 102 ? 8.109 -5.176 -28.712 1.00 80.75 102 ALA A N 1
ATOM 762 C CA . ALA A 1 102 ? 8.887 -6.352 -29.100 1.00 80.75 102 ALA A CA 1
ATOM 763 C C . ALA A 1 102 ? 8.107 -7.677 -28.992 1.00 80.75 102 ALA A C 1
ATOM 765 O O . ALA A 1 102 ? 8.395 -8.634 -29.716 1.00 80.75 102 ALA A O 1
ATOM 766 N N . VAL A 1 103 ? 7.136 -7.756 -28.079 1.00 79.44 103 VAL A N 1
ATOM 767 C CA . VAL A 1 103 ? 6.303 -8.942 -27.848 1.00 79.44 103 VAL A CA 1
ATOM 768 C C . VAL A 1 103 ? 4.832 -8.578 -28.088 1.00 79.44 103 VAL A C 1
ATOM 770 O O . VAL A 1 103 ? 4.104 -8.299 -27.129 1.00 79.44 103 VAL A O 1
ATOM 773 N N . PRO A 1 104 ? 4.363 -8.590 -29.351 1.00 69.62 104 PRO A N 1
ATOM 774 C CA . PRO A 1 104 ? 2.975 -8.276 -29.661 1.00 69.62 104 PRO A CA 1
ATOM 775 C C . PRO A 1 104 ? 2.016 -9.304 -29.034 1.00 69.62 104 PRO A C 1
ATOM 777 O O . PRO A 1 104 ? 2.399 -10.456 -28.801 1.00 69.62 104 PRO A O 1
ATOM 780 N N . PRO A 1 105 ? 0.759 -8.916 -28.752 1.00 67.69 105 PRO A N 1
ATOM 781 C CA . PRO A 1 105 ? -0.246 -9.838 -28.238 1.00 67.69 105 PRO A CA 1
ATOM 782 C C . PRO A 1 105 ? -0.579 -10.894 -29.307 1.00 67.69 105 PRO A C 1
ATOM 784 O O . PRO A 1 105 ? -1.274 -10.625 -30.285 1.00 67.69 105 PRO A O 1
ATOM 787 N N . GLU A 1 106 ? -0.060 -12.111 -29.151 1.00 61.44 106 GLU A N 1
ATOM 788 C CA . GLU A 1 106 ? -0.336 -13.240 -30.049 1.00 61.44 106 GLU A CA 1
ATOM 789 C C . GLU A 1 106 ? -1.765 -13.752 -29.810 1.00 61.44 106 GLU A C 1
ATOM 791 O O . GLU A 1 106 ? -1.995 -14.615 -28.969 1.00 61.44 106 GLU A O 1
ATOM 796 N N . GLY A 1 107 ? -2.752 -13.199 -30.524 1.00 56.59 107 GLY A N 1
ATOM 797 C CA . GLY A 1 107 ? -4.153 -13.638 -30.430 1.00 56.59 107 GLY A CA 1
ATOM 798 C C . GLY A 1 107 ? -4.860 -13.282 -29.115 1.00 56.59 107 GLY A C 1
ATOM 799 O O . GLY A 1 107 ? -6.004 -13.680 -28.907 1.00 56.59 107 GLY A O 1
ATOM 800 N N . GLU A 1 108 ? -4.205 -12.518 -28.241 1.00 53.78 108 GLU A N 1
ATOM 801 C CA . GLU A 1 108 ? -4.770 -12.006 -26.996 1.00 53.78 108 GLU A CA 1
ATOM 802 C C . GLU A 1 108 ? -5.422 -10.642 -27.242 1.00 53.78 108 GLU A C 1
ATOM 804 O O . GLU A 1 108 ? -4.784 -9.691 -27.691 1.00 53.78 108 GLU A O 1
ATOM 809 N N . THR A 1 109 ? -6.702 -10.510 -26.905 1.00 50.06 109 THR A N 1
ATOM 810 C CA . THR A 1 109 ? -7.401 -9.222 -26.875 1.00 50.06 109 THR A CA 1
ATOM 811 C C . THR A 1 109 ? -7.000 -8.454 -25.616 1.00 50.06 109 THR A C 1
ATOM 813 O O . THR A 1 109 ? -7.823 -8.253 -24.727 1.00 50.06 109 THR A O 1
ATOM 816 N N . VAL A 1 110 ? -5.726 -8.083 -25.480 1.00 50.94 110 VAL A N 1
ATOM 817 C CA . VAL A 1 110 ? -5.341 -7.056 -24.507 1.00 50.94 110 VAL A CA 1
ATOM 818 C C . VAL A 1 110 ? -5.487 -5.723 -25.236 1.00 50.94 110 VAL A C 1
ATOM 820 O O . VAL A 1 110 ? -4.749 -5.503 -26.200 1.00 50.94 110 VAL A O 1
ATOM 823 N N . PRO A 1 111 ? -6.455 -4.871 -24.854 1.00 49.66 111 PRO A N 1
ATOM 824 C CA . PRO A 1 111 ? -6.630 -3.566 -25.475 1.00 49.66 111 PRO A CA 1
ATOM 825 C C . PRO A 1 111 ? -5.309 -2.783 -25.472 1.00 49.66 111 PRO A C 1
ATOM 827 O O . PRO A 1 111 ? -4.529 -2.866 -24.524 1.00 49.66 111 PRO A O 1
ATOM 830 N N . THR A 1 112 ? -5.012 -2.050 -26.542 1.00 47.59 112 THR A N 1
ATOM 831 C CA . THR A 1 112 ? -3.770 -1.264 -26.672 1.00 47.59 112 THR A CA 1
ATOM 832 C C . THR A 1 112 ? -3.675 -0.136 -25.629 1.00 47.59 112 THR A C 1
ATOM 834 O O . THR A 1 112 ? -2.596 0.394 -25.392 1.00 47.59 112 THR A O 1
ATOM 837 N N . ASP A 1 113 ? -4.800 0.184 -24.986 1.00 56.66 113 ASP A N 1
ATOM 838 C CA . ASP A 1 113 ? -5.033 1.101 -23.864 1.00 56.66 113 ASP A CA 1
ATOM 839 C C . ASP A 1 113 ? -5.180 0.378 -22.504 1.00 56.66 113 ASP A C 1
ATOM 841 O O . ASP A 1 113 ? -5.616 0.970 -21.516 1.00 56.66 113 ASP A O 1
ATOM 845 N N . ALA A 1 114 ? -4.843 -0.914 -22.422 1.00 63.84 114 ALA A N 1
ATOM 846 C CA . ALA A 1 114 ? -5.032 -1.693 -21.204 1.00 63.84 114 ALA A CA 1
ATOM 847 C C . ALA A 1 114 ? -4.177 -1.166 -20.045 1.00 63.84 114 ALA A C 1
ATOM 849 O O . ALA A 1 114 ? -2.945 -1.156 -20.089 1.00 63.84 114 ALA A O 1
ATOM 850 N N . ARG A 1 115 ? -4.862 -0.804 -18.960 1.00 80.19 115 ARG A N 1
ATOM 851 C CA . ARG A 1 115 ? -4.253 -0.567 -17.655 1.00 80.19 115 ARG A CA 1
ATOM 852 C C . ARG A 1 115 ? -3.625 -1.861 -17.145 1.00 80.19 115 ARG A C 1
ATOM 854 O O . ARG A 1 115 ? -4.310 -2.878 -17.025 1.00 80.19 115 ARG A O 1
ATOM 861 N N . ILE A 1 116 ? -2.347 -1.798 -16.792 1.00 85.25 116 ILE A N 1
ATOM 862 C CA . ILE A 1 116 ? -1.652 -2.898 -16.126 1.00 85.25 116 ILE A CA 1
ATOM 863 C C . ILE A 1 116 ? -1.519 -2.538 -14.662 1.00 85.25 116 ILE A C 1
ATOM 865 O O . ILE A 1 116 ? -0.817 -1.594 -14.317 1.00 85.25 116 ILE A O 1
ATOM 869 N N . ASP A 1 117 ? -2.173 -3.301 -13.800 1.00 84.38 117 ASP A N 1
ATOM 870 C CA . ASP A 1 117 ? -2.058 -3.149 -12.354 1.00 84.38 117 ASP A CA 1
ATOM 871 C C . ASP A 1 117 ? -1.187 -4.265 -11.799 1.00 84.38 117 ASP A C 1
ATOM 873 O O . ASP A 1 117 ? -1.465 -5.436 -12.050 1.00 84.38 117 ASP A O 1
ATOM 877 N N . ALA A 1 118 ? -0.171 -3.910 -11.018 1.00 79.75 118 ALA A N 1
ATOM 878 C CA . ALA A 1 118 ? 0.697 -4.839 -10.313 1.00 79.75 118 ALA A CA 1
ATOM 879 C C . ALA A 1 118 ? 0.692 -4.535 -8.810 1.00 79.75 118 ALA A C 1
ATOM 881 O O . ALA A 1 118 ? 0.857 -3.395 -8.380 1.00 79.75 118 ALA A O 1
ATOM 882 N N . THR A 1 119 ? 0.519 -5.561 -7.987 1.00 72.25 119 THR A N 1
ATOM 883 C CA . THR A 1 119 ? 0.571 -5.452 -6.524 1.00 72.25 119 THR A CA 1
ATOM 884 C C . THR A 1 119 ? 1.723 -6.272 -5.983 1.00 72.25 119 THR A C 1
ATOM 886 O O . THR A 1 119 ? 1.906 -7.414 -6.416 1.00 72.25 119 THR A O 1
ATOM 889 N N . ILE A 1 120 ? 2.451 -5.718 -5.015 1.00 73.62 120 ILE A N 1
ATOM 890 C CA . ILE A 1 120 ? 3.481 -6.454 -4.283 1.00 73.62 120 ILE A CA 1
ATOM 891 C C . ILE A 1 120 ? 2.790 -7.277 -3.200 1.00 73.62 120 ILE A C 1
ATOM 893 O O . ILE A 1 120 ? 2.102 -6.747 -2.334 1.00 73.62 120 ILE A O 1
ATOM 897 N N . GLU A 1 121 ? 2.959 -8.593 -3.255 1.00 65.44 121 GLU A N 1
ATOM 898 C CA . GLU A 1 121 ? 2.419 -9.515 -2.254 1.00 65.44 121 GLU A CA 1
ATOM 899 C C . GLU A 1 121 ? 3.397 -9.748 -1.107 1.00 65.44 121 GLU A C 1
ATOM 901 O O . GLU A 1 121 ? 2.995 -9.946 0.039 1.00 65.44 121 GLU A O 1
ATOM 906 N N . SER A 1 122 ? 4.689 -9.796 -1.425 1.00 59.09 122 SER A N 1
ATOM 907 C CA . SER A 1 122 ? 5.738 -10.031 -0.446 1.00 59.09 122 SER A CA 1
ATOM 908 C C . SER A 1 122 ? 7.079 -9.579 -0.992 1.00 59.09 122 SER A C 1
ATOM 910 O O . SER A 1 122 ? 7.389 -9.806 -2.161 1.00 59.09 122 SER A O 1
ATOM 912 N N . VAL A 1 123 ? 7.907 -9.061 -0.091 1.00 68.12 123 VAL A N 1
ATOM 913 C CA . VAL A 1 123 ? 9.335 -8.854 -0.313 1.00 68.12 123 VAL A CA 1
ATOM 914 C C . VAL A 1 123 ? 10.102 -9.677 0.711 1.00 68.12 123 VAL A C 1
ATOM 916 O O . VAL A 1 123 ? 9.707 -9.785 1.878 1.00 68.12 123 VAL A O 1
ATOM 919 N N . VAL A 1 124 ? 11.132 -10.369 0.241 1.00 72.50 124 VAL A N 1
ATOM 920 C CA . VAL A 1 124 ? 11.971 -11.248 1.047 1.00 72.50 124 VAL A CA 1
ATOM 921 C C . VAL A 1 124 ? 13.425 -10.843 0.827 1.00 72.50 124 VAL A C 1
ATOM 923 O O . VAL A 1 124 ? 13.915 -10.997 -0.294 1.00 72.50 124 VAL A O 1
ATOM 926 N N . PRO A 1 125 ? 14.128 -10.365 1.866 1.00 65.44 125 PRO A N 1
ATOM 927 C CA . PRO A 1 125 ? 15.550 -10.096 1.756 1.00 65.44 125 PRO A CA 1
ATOM 928 C C . PRO A 1 125 ? 16.318 -11.389 1.514 1.00 65.44 125 PRO A C 1
ATOM 930 O O . PRO A 1 125 ? 16.047 -12.432 2.115 1.00 65.44 125 PRO A O 1
ATOM 933 N N . VAL A 1 126 ? 17.278 -11.319 0.602 1.00 76.62 126 VAL A N 1
ATOM 934 C CA . VAL A 1 126 ? 18.171 -12.417 0.237 1.00 76.62 126 VAL A CA 1
ATOM 935 C C . VAL A 1 126 ? 19.601 -11.894 0.197 1.00 76.62 126 VAL A C 1
ATOM 937 O O . VAL A 1 126 ? 19.860 -10.700 0.312 1.00 76.62 126 VAL A O 1
ATOM 940 N N . ARG A 1 127 ? 20.573 -12.795 0.051 1.00 78.75 127 ARG A N 1
ATOM 941 C CA . ARG A 1 127 ? 21.960 -12.364 -0.107 1.00 78.75 127 ARG A CA 1
ATOM 942 C C . ARG A 1 127 ? 22.087 -11.504 -1.373 1.00 78.75 127 ARG A C 1
ATOM 944 O O . ARG A 1 127 ? 21.657 -11.939 -2.447 1.00 78.75 127 ARG A O 1
ATOM 951 N N . ASP A 1 128 ? 22.685 -10.327 -1.219 1.00 80.25 128 ASP A N 1
ATOM 952 C CA . ASP A 1 128 ? 22.989 -9.373 -2.291 1.00 80.25 128 ASP A CA 1
ATOM 953 C C . ASP A 1 128 ? 21.746 -8.846 -3.053 1.00 80.25 128 ASP A C 1
ATOM 955 O O . ASP A 1 128 ? 21.840 -8.533 -4.238 1.00 80.25 128 ASP A O 1
ATOM 959 N N . GLY A 1 129 ? 20.573 -8.774 -2.405 1.00 80.31 129 GLY A N 1
ATOM 960 C CA . GLY A 1 129 ? 19.369 -8.186 -3.005 1.00 80.31 129 GLY A CA 1
ATOM 961 C C . GLY A 1 129 ? 18.050 -8.639 -2.375 1.00 80.31 129 GLY A C 1
ATOM 962 O O . GLY A 1 129 ? 17.997 -9.085 -1.228 1.00 80.31 129 GLY A O 1
ATOM 963 N N . MET A 1 130 ? 16.978 -8.582 -3.162 1.00 78.12 130 MET A N 1
ATOM 964 C CA . MET A 1 130 ? 15.605 -8.868 -2.745 1.00 78.12 130 MET A CA 1
ATOM 965 C C . MET A 1 130 ? 14.930 -9.891 -3.668 1.00 78.12 130 MET A C 1
ATOM 967 O O . MET A 1 130 ? 15.179 -9.952 -4.873 1.00 78.12 130 MET A O 1
ATOM 971 N N . LEU A 1 131 ? 14.035 -10.698 -3.097 1.00 79.94 131 LEU A N 1
ATOM 972 C CA . LEU A 1 131 ? 13.108 -11.555 -3.830 1.00 79.94 131 LEU A CA 1
ATOM 973 C C . LEU A 1 131 ? 11.680 -11.053 -3.614 1.00 79.94 131 LEU A C 1
ATOM 975 O O . LEU A 1 131 ? 11.168 -11.051 -2.494 1.00 79.94 131 LEU A O 1
ATOM 979 N N . GLN A 1 132 ? 11.041 -10.628 -4.693 1.00 80.94 132 GLN A N 1
ATOM 980 C CA . GLN A 1 132 ? 9.750 -9.960 -4.676 1.00 80.94 132 GLN A CA 1
ATOM 981 C C . GLN A 1 132 ? 8.702 -10.776 -5.420 1.00 80.94 132 GLN A C 1
ATOM 983 O O . GLN A 1 132 ? 8.974 -11.391 -6.452 1.00 80.94 132 GLN A O 1
ATOM 988 N N . TYR A 1 133 ? 7.489 -10.769 -4.885 1.00 77.00 133 TYR A N 1
ATOM 989 C CA . TYR A 1 133 ? 6.359 -11.512 -5.417 1.00 77.00 133 TYR A CA 1
ATOM 990 C C . TYR A 1 133 ? 5.283 -10.534 -5.847 1.00 77.00 133 TYR A C 1
ATOM 992 O O . TYR A 1 133 ? 4.789 -9.757 -5.031 1.00 77.00 133 TYR A O 1
ATOM 1000 N N . TYR A 1 134 ? 4.915 -10.601 -7.120 1.00 80.81 134 TYR A N 1
ATOM 1001 C CA . TYR A 1 134 ? 3.942 -9.704 -7.722 1.00 80.81 134 TYR A CA 1
ATOM 1002 C C . TYR A 1 134 ? 2.749 -10.479 -8.256 1.00 80.81 134 TYR A C 1
ATOM 1004 O O . TYR A 1 134 ? 2.910 -11.559 -8.831 1.00 80.81 134 TYR A O 1
ATOM 1012 N N . THR A 1 135 ? 1.572 -9.870 -8.148 1.00 82.69 135 THR A N 1
ATOM 1013 C CA . THR A 1 135 ? 0.401 -10.237 -8.947 1.00 82.69 135 THR A CA 1
ATOM 1014 C C . THR A 1 135 ? 0.059 -9.077 -9.867 1.00 82.69 135 THR A C 1
ATOM 1016 O O . THR A 1 135 ? -0.190 -7.969 -9.395 1.00 82.69 135 THR A O 1
ATOM 1019 N N . ALA A 1 136 ? 0.048 -9.339 -11.172 1.00 88.19 136 ALA A N 1
ATOM 1020 C CA . ALA A 1 136 ? -0.289 -8.377 -12.210 1.00 88.19 136 ALA A CA 1
ATOM 1021 C C . ALA A 1 136 ? -1.586 -8.747 -12.940 1.00 88.19 136 ALA A C 1
ATOM 1023 O O . ALA A 1 136 ? -1.948 -9.923 -13.021 1.00 88.19 136 ALA A O 1
ATOM 1024 N N . ARG A 1 137 ? -2.269 -7.741 -13.486 1.00 89.19 137 ARG A N 1
ATOM 1025 C CA . ARG A 1 137 ? -3.467 -7.859 -14.331 1.00 89.19 137 ARG A CA 1
ATOM 1026 C C . ARG A 1 137 ? -3.331 -6.999 -15.576 1.00 89.19 137 ARG A C 1
ATOM 1028 O O . ARG A 1 137 ? -2.519 -6.081 -15.596 1.00 89.19 137 ARG A O 1
ATOM 1035 N N . GLY A 1 138 ? -4.140 -7.281 -16.596 1.00 84.38 138 GLY A N 1
ATOM 1036 C CA . GLY A 1 138 ? -4.163 -6.492 -17.836 1.00 84.38 138 GLY A CA 1
ATOM 1037 C C . GLY A 1 138 ? -2.940 -6.705 -18.735 1.00 84.38 138 GLY A C 1
ATOM 1038 O O . GLY A 1 138 ? -2.748 -5.976 -19.700 1.00 84.38 138 GLY A O 1
ATOM 1039 N N . VAL A 1 139 ? -2.111 -7.708 -18.435 1.00 84.81 139 VAL A N 1
ATOM 1040 C CA . VAL A 1 139 ? -0.893 -8.034 -19.177 1.00 84.81 139 VAL A CA 1
ATOM 1041 C C . VAL A 1 139 ? -0.750 -9.540 -19.302 1.00 84.81 139 VAL A C 1
ATOM 1043 O O . VAL A 1 139 ? -1.065 -10.280 -18.369 1.00 84.81 139 VAL A O 1
ATOM 1046 N N . SER A 1 140 ? -0.248 -10.009 -20.440 1.00 86.19 140 SER A N 1
ATOM 1047 C CA . SER A 1 140 ? 0.036 -11.427 -20.597 1.00 86.19 140 SER A CA 1
ATOM 1048 C C . SER A 1 140 ? 1.358 -11.825 -19.945 1.00 86.19 140 SER A C 1
ATOM 1050 O O . SER A 1 140 ? 2.291 -11.015 -19.872 1.00 86.19 140 SER A O 1
ATOM 1052 N N . PRO A 1 141 ? 1.495 -13.085 -19.495 1.00 88.44 141 PRO A N 1
ATOM 1053 C CA . PRO A 1 141 ? 2.701 -13.553 -18.816 1.00 88.44 141 PRO A CA 1
ATOM 1054 C C . PRO A 1 141 ? 3.981 -13.323 -19.620 1.00 88.44 141 PRO A C 1
ATOM 1056 O O . PRO A 1 141 ? 5.001 -12.915 -19.067 1.00 88.44 141 PRO A O 1
ATOM 1059 N N . LYS A 1 142 ? 3.923 -13.562 -20.936 1.00 86.56 142 LYS A N 1
ATOM 1060 C CA . LYS A 1 142 ? 5.061 -13.419 -21.853 1.00 86.56 142 LYS A CA 1
ATOM 1061 C C . LYS A 1 142 ? 5.535 -11.964 -21.909 1.00 86.56 142 LYS A C 1
ATOM 1063 O O . LYS A 1 142 ? 6.724 -11.710 -21.724 1.00 86.56 142 LYS A O 1
ATOM 1068 N N . ARG A 1 143 ? 4.603 -11.022 -22.097 1.00 86.12 143 ARG A N 1
ATOM 1069 C CA . ARG A 1 143 ? 4.878 -9.577 -22.146 1.00 86.12 143 ARG A CA 1
ATOM 1070 C C . ARG A 1 143 ? 5.387 -9.053 -20.811 1.00 86.12 143 ARG A C 1
ATOM 1072 O O . ARG A 1 143 ? 6.381 -8.336 -20.775 1.00 86.12 143 ARG A O 1
ATOM 1079 N N . TYR A 1 144 ? 4.753 -9.455 -19.712 1.00 87.75 144 TYR A N 1
ATOM 1080 C CA . TYR A 1 144 ? 5.141 -8.987 -18.385 1.00 87.75 144 TYR A CA 1
ATOM 1081 C C . TYR A 1 144 ? 6.540 -9.464 -17.986 1.00 87.75 144 TYR A C 1
ATOM 1083 O O . TYR A 1 144 ? 7.354 -8.671 -17.522 1.00 87.75 144 TYR A O 1
ATOM 1091 N N . LEU A 1 145 ? 6.869 -10.738 -18.234 1.00 90.25 145 LEU A N 1
ATOM 1092 C CA . LEU A 1 145 ? 8.217 -11.255 -17.985 1.00 90.25 145 LEU A CA 1
ATOM 1093 C C . LEU A 1 145 ? 9.280 -10.608 -18.877 1.00 90.25 145 LEU A C 1
ATOM 1095 O O . LEU A 1 145 ? 10.408 -10.429 -18.421 1.00 90.25 145 LEU A O 1
ATOM 1099 N N . ALA A 1 146 ? 8.950 -10.299 -20.134 1.00 88.50 146 ALA A N 1
ATOM 1100 C CA . ALA A 1 146 ? 9.858 -9.585 -21.027 1.00 88.50 146 ALA A CA 1
ATOM 1101 C C . ALA A 1 146 ? 10.158 -8.183 -20.480 1.00 88.50 146 ALA A C 1
ATOM 1103 O O . ALA A 1 146 ? 11.326 -7.839 -20.330 1.00 88.50 146 ALA A O 1
ATOM 1104 N N . ALA A 1 147 ? 9.121 -7.442 -20.081 1.00 87.69 147 ALA A N 1
ATOM 1105 C CA . ALA A 1 147 ? 9.255 -6.115 -19.490 1.00 87.69 147 ALA A CA 1
ATOM 1106 C C . ALA A 1 147 ? 10.065 -6.129 -18.186 1.00 87.69 147 ALA A C 1
ATOM 1108 O O . ALA A 1 147 ? 11.034 -5.390 -18.051 1.00 87.69 147 ALA A O 1
ATOM 1109 N N . LEU A 1 148 ? 9.753 -7.026 -17.247 1.00 89.56 148 LEU A N 1
ATOM 1110 C CA . LEU A 1 148 ? 10.464 -7.095 -15.964 1.00 89.56 148 LEU A CA 1
ATOM 1111 C C . LEU A 1 148 ? 11.972 -7.320 -16.125 1.00 89.56 148 LEU A C 1
ATOM 1113 O O . LEU A 1 148 ? 12.751 -6.772 -15.360 1.00 89.56 148 LEU A O 1
ATOM 1117 N N . ARG A 1 149 ? 12.403 -8.082 -17.136 1.00 89.81 149 ARG A N 1
ATOM 1118 C CA . ARG A 1 149 ? 13.834 -8.333 -17.400 1.00 89.81 149 ARG A CA 1
ATOM 1119 C C . ARG A 1 149 ? 14.594 -7.116 -17.921 1.00 89.81 149 ARG A C 1
ATOM 1121 O O . ARG A 1 149 ? 15.818 -7.152 -17.950 1.00 89.81 149 ARG A O 1
ATOM 1128 N N . THR A 1 150 ? 13.884 -6.086 -18.369 1.00 86.44 150 THR A N 1
ATOM 1129 C CA . THR A 1 150 ? 14.479 -4.827 -18.837 1.00 86.44 150 THR A CA 1
ATOM 1130 C C . THR A 1 150 ? 14.586 -3.784 -17.726 1.00 86.44 150 THR A C 1
ATOM 1132 O O . THR A 1 150 ? 15.266 -2.776 -17.899 1.00 86.44 150 THR A O 1
ATOM 1135 N N . VAL A 1 151 ? 13.954 -4.029 -16.572 1.00 84.00 151 VAL A N 1
ATOM 1136 C CA . VAL A 1 151 ? 14.037 -3.141 -15.412 1.00 84.00 151 VAL A CA 1
ATOM 1137 C C . VAL A 1 151 ? 15.438 -3.249 -14.789 1.00 84.00 151 VAL A C 1
ATOM 1139 O O . VAL A 1 151 ? 15.887 -4.364 -14.501 1.00 84.00 151 VAL A O 1
ATOM 1142 N N . PRO A 1 152 ? 16.139 -2.122 -14.558 1.00 81.75 152 PRO A N 1
ATOM 1143 C CA . PRO A 1 152 ? 17.437 -2.121 -13.890 1.00 81.75 152 PRO A CA 1
ATOM 1144 C C . PRO A 1 152 ? 17.405 -2.856 -12.544 1.00 81.75 152 PRO A C 1
ATOM 1146 O O . PRO A 1 152 ? 16.442 -2.752 -11.791 1.00 81.75 152 PRO A O 1
ATOM 1149 N N . GLY A 1 153 ? 18.457 -3.622 -12.252 1.00 85.31 153 GLY A N 1
ATOM 1150 C CA . GLY A 1 153 ? 18.567 -4.418 -11.024 1.00 85.31 153 GLY A CA 1
ATOM 1151 C C . GLY A 1 153 ? 17.856 -5.774 -11.075 1.00 85.31 153 GLY A C 1
ATOM 1152 O O . GLY A 1 153 ? 18.234 -6.673 -10.328 1.00 85.31 153 GLY A O 1
ATOM 1153 N N . VAL A 1 154 ? 16.895 -5.997 -11.982 1.00 91.19 154 VAL A N 1
ATOM 1154 C CA . VAL A 1 154 ? 16.243 -7.311 -12.112 1.00 91.19 154 VAL A CA 1
ATOM 1155 C C . VAL A 1 154 ? 17.215 -8.332 -12.704 1.00 91.19 154 VAL A C 1
ATOM 1157 O O . VAL A 1 154 ? 17.482 -8.351 -13.904 1.00 91.19 154 VAL A O 1
ATOM 1160 N N . SER A 1 155 ? 17.701 -9.249 -11.871 1.00 93.06 155 SER A N 1
ATOM 1161 C CA . SER A 1 155 ? 18.586 -10.337 -12.299 1.00 93.06 155 SER A CA 1
ATOM 1162 C C . SER A 1 155 ? 17.828 -11.597 -12.708 1.00 93.06 155 SER A C 1
ATOM 1164 O O . SER A 1 155 ? 18.336 -12.429 -13.467 1.00 93.06 155 SER A O 1
ATOM 1166 N N . ARG A 1 156 ? 16.582 -11.757 -12.244 1.00 93.12 156 ARG A N 1
ATOM 1167 C CA . ARG A 1 156 ? 15.725 -12.884 -12.632 1.00 93.12 156 ARG A CA 1
ATOM 1168 C C . ARG A 1 156 ? 14.247 -12.532 -12.524 1.00 93.12 156 ARG A C 1
ATOM 1170 O O . ARG A 1 156 ? 13.816 -11.974 -11.528 1.00 93.12 156 ARG A O 1
ATOM 1177 N N . ALA A 1 157 ? 13.452 -12.978 -13.495 1.00 94.62 157 ALA A N 1
ATOM 1178 C CA . ALA A 1 157 ? 11.991 -12.966 -13.421 1.00 94.62 157 ALA A CA 1
ATOM 1179 C C . ALA A 1 157 ? 11.428 -14.333 -13.835 1.00 94.62 157 ALA A C 1
ATOM 1181 O O . ALA A 1 157 ? 11.799 -14.879 -14.886 1.00 94.62 157 ALA A O 1
ATOM 1182 N N . ARG A 1 158 ? 10.542 -14.892 -13.007 1.00 92.81 158 ARG A N 1
ATOM 1183 C CA . ARG A 1 158 ? 9.965 -16.231 -13.160 1.00 92.81 158 ARG A CA 1
ATOM 1184 C C . ARG A 1 158 ? 8.449 -16.189 -12.984 1.00 92.81 158 ARG A C 1
ATOM 1186 O O . ARG A 1 158 ? 7.949 -15.685 -11.986 1.00 92.81 158 ARG A O 1
ATOM 1193 N N . LEU A 1 159 ? 7.723 -16.800 -13.920 1.00 94.19 159 LEU A N 1
ATOM 1194 C CA . LEU A 1 159 ? 6.290 -17.055 -13.770 1.00 94.19 159 LEU A CA 1
ATOM 1195 C C . LEU A 1 159 ? 6.063 -18.121 -12.693 1.00 94.19 159 LEU A C 1
ATOM 1197 O O . LEU A 1 159 ? 6.675 -19.190 -12.738 1.00 94.19 159 LEU A O 1
ATOM 1201 N N . LEU A 1 160 ? 5.180 -17.828 -11.742 1.00 84.00 160 LEU A N 1
ATOM 1202 C CA . LEU A 1 160 ? 4.745 -18.776 -10.720 1.00 84.00 160 LEU A CA 1
ATOM 1203 C C . LEU A 1 160 ? 3.424 -19.434 -11.108 1.00 84.00 160 LEU A C 1
ATOM 1205 O O . LEU A 1 160 ? 3.308 -20.656 -11.044 1.00 84.00 160 LEU A O 1
ATOM 1209 N N . SER A 1 161 ? 2.438 -18.633 -11.514 1.00 81.62 161 SER A N 1
ATOM 1210 C CA . SER A 1 161 ? 1.110 -19.120 -11.888 1.00 81.62 161 SER A CA 1
ATOM 1211 C C . SER A 1 161 ? 0.344 -18.109 -12.736 1.00 81.62 161 SER A C 1
ATOM 1213 O O . SER A 1 161 ? 0.610 -16.907 -12.689 1.00 81.62 161 SER A O 1
ATOM 1215 N N . THR A 1 162 ? -0.662 -18.604 -13.449 1.00 87.56 162 THR A N 1
ATOM 1216 C CA . THR A 1 162 ? -1.670 -17.807 -14.155 1.00 87.56 162 THR A CA 1
ATOM 1217 C C . THR A 1 162 ? -3.053 -18.262 -13.713 1.00 87.56 162 THR A C 1
ATOM 1219 O O . THR A 1 162 ? -3.330 -19.460 -13.760 1.00 87.56 162 THR A O 1
ATOM 1222 N N . ASP A 1 163 ? -3.900 -17.329 -13.287 1.00 78.44 163 ASP A N 1
ATOM 1223 C CA . ASP A 1 163 ? -5.279 -17.602 -12.869 1.00 78.44 163 ASP A CA 1
ATOM 1224 C C . ASP A 1 163 ? -6.216 -16.536 -13.450 1.00 78.44 163 ASP A C 1
ATOM 1226 O O . ASP A 1 163 ? -6.224 -15.387 -13.003 1.00 78.44 163 ASP A O 1
ATOM 1230 N N . GLY A 1 164 ? -6.962 -16.903 -14.496 1.00 81.25 164 GLY A N 1
ATOM 1231 C CA . GLY A 1 164 ? -7.793 -15.970 -15.256 1.00 81.25 164 GLY A CA 1
ATOM 1232 C C . GLY A 1 164 ? -6.973 -14.825 -15.855 1.00 81.25 164 GLY A C 1
ATOM 1233 O O . GLY A 1 164 ? -6.086 -15.049 -16.674 1.00 81.25 164 GLY A O 1
ATOM 1234 N N . ASP A 1 165 ? -7.272 -13.598 -15.431 1.00 80.06 165 ASP A N 1
ATOM 1235 C CA . ASP A 1 165 ? -6.584 -12.367 -15.835 1.00 80.06 165 ASP A CA 1
ATOM 1236 C C . ASP A 1 165 ? -5.355 -12.035 -14.968 1.00 80.06 165 ASP A C 1
ATOM 1238 O O . ASP A 1 165 ? -4.728 -10.993 -15.162 1.00 80.06 165 ASP A O 1
ATOM 1242 N N . ARG A 1 166 ? -5.023 -12.889 -13.987 1.00 84.00 166 ARG A N 1
ATOM 1243 C CA . ARG A 1 166 ? -3.930 -12.669 -13.035 1.00 84.00 166 ARG A CA 1
ATOM 1244 C C . ARG A 1 166 ? -2.672 -13.414 -13.452 1.00 84.00 166 ARG A C 1
ATOM 1246 O O . ARG A 1 166 ? -2.687 -14.629 -13.661 1.00 84.00 166 ARG A O 1
ATOM 1253 N N . VAL A 1 167 ? -1.556 -12.701 -13.446 1.00 86.69 167 VAL A N 1
ATOM 1254 C CA . VAL A 1 167 ? -0.214 -13.236 -13.671 1.00 86.69 167 VAL A CA 1
ATOM 1255 C C . VAL A 1 167 ? 0.591 -13.067 -12.394 1.00 86.69 167 VAL A C 1
ATOM 1257 O O . VAL A 1 167 ? 0.837 -11.944 -11.962 1.00 86.69 167 VAL A O 1
ATOM 1260 N N . ARG A 1 168 ? 1.026 -14.177 -11.795 1.00 87.25 168 ARG A N 1
ATOM 1261 C CA . ARG A 1 168 ? 1.847 -14.151 -10.584 1.00 87.25 168 ARG A CA 1
ATOM 1262 C C . ARG A 1 168 ? 3.298 -14.449 -10.910 1.00 87.25 168 ARG A C 1
ATOM 1264 O O . ARG A 1 168 ? 3.595 -15.488 -11.506 1.00 87.25 168 ARG A O 1
ATOM 1271 N N . VAL A 1 169 ? 4.204 -13.575 -10.491 1.00 86.50 169 VAL A N 1
ATOM 1272 C CA . VAL A 1 169 ? 5.635 -13.681 -10.795 1.00 86.50 169 VAL A CA 1
ATOM 1273 C C . VAL A 1 169 ? 6.495 -13.523 -9.549 1.00 86.50 169 VAL A C 1
ATOM 1275 O O . VAL A 1 169 ? 6.131 -12.845 -8.592 1.00 86.50 169 VAL A O 1
ATOM 1278 N N . GLU A 1 170 ? 7.655 -14.158 -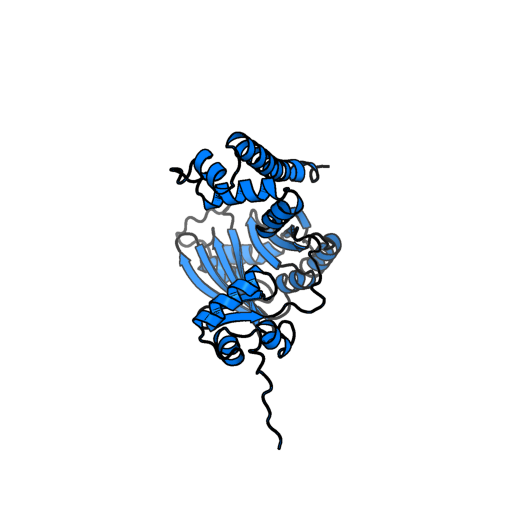9.599 1.00 89.06 170 GLU A N 1
ATOM 1279 C CA . GLU A 1 170 ? 8.777 -13.974 -8.688 1.00 89.06 170 GLU A CA 1
ATOM 1280 C C . GLU A 1 170 ? 9.852 -13.172 -9.425 1.00 89.06 170 GLU A C 1
ATOM 1282 O O . GLU A 1 170 ? 10.230 -13.522 -10.550 1.00 89.06 170 GLU A O 1
ATOM 1287 N N . VAL A 1 171 ? 10.344 -12.108 -8.800 1.00 90.12 171 VAL A N 1
ATOM 1288 C CA . VAL A 1 171 ? 11.366 -11.212 -9.345 1.00 90.12 171 VAL A CA 1
ATOM 1289 C C . VAL A 1 171 ? 12.513 -11.128 -8.350 1.00 90.12 171 VAL A C 1
ATOM 1291 O O . VAL A 1 171 ? 12.302 -10.820 -7.181 1.00 90.12 171 VAL A O 1
ATOM 1294 N N . ARG A 1 172 ? 13.730 -11.423 -8.803 1.00 92.31 172 ARG A N 1
ATOM 1295 C CA . ARG A 1 172 ? 14.954 -11.166 -8.051 1.00 92.31 172 ARG A CA 1
ATOM 1296 C C . ARG A 1 172 ? 15.529 -9.838 -8.515 1.00 92.31 172 ARG A C 1
ATOM 1298 O O . ARG A 1 172 ? 15.790 -9.681 -9.709 1.00 92.31 172 ARG A O 1
ATOM 1305 N N . ILE A 1 173 ? 15.738 -8.944 -7.562 1.00 88.81 173 ILE A N 1
ATOM 1306 C CA . ILE A 1 173 ? 16.407 -7.664 -7.759 1.00 88.81 173 ILE A CA 1
ATOM 1307 C C . ILE A 1 173 ? 17.724 -7.724 -6.992 1.00 88.81 173 ILE A C 1
ATOM 1309 O O . ILE A 1 173 ? 17.721 -8.070 -5.814 1.00 88.81 173 ILE A O 1
ATOM 1313 N N . ASP A 1 174 ? 18.839 -7.470 -7.668 1.00 89.62 174 ASP A N 1
ATOM 1314 C CA . ASP A 1 174 ? 20.154 -7.365 -7.040 1.00 89.62 174 ASP A CA 1
ATOM 1315 C C . ASP A 1 174 ? 20.452 -5.893 -6.718 1.00 89.62 174 ASP A C 1
ATOM 1317 O O . ASP A 1 174 ? 20.190 -5.014 -7.541 1.00 89.62 174 ASP A O 1
ATOM 1321 N N . GLY A 1 175 ? 21.041 -5.639 -5.548 1.00 79.75 175 GLY A N 1
ATOM 1322 C CA . GLY A 1 175 ? 21.292 -4.281 -5.050 1.00 79.75 175 GLY A CA 1
ATOM 1323 C C . GLY A 1 175 ? 20.068 -3.617 -4.413 1.00 79.75 175 GLY A C 1
ATOM 1324 O O . GLY A 1 175 ? 19.085 -4.288 -4.096 1.00 79.75 175 GLY A O 1
ATOM 1325 N N . ASP A 1 176 ? 20.179 -2.308 -4.196 1.00 76.12 176 ASP A N 1
ATOM 1326 C CA . ASP A 1 176 ? 19.123 -1.484 -3.609 1.00 76.12 176 ASP A CA 1
ATOM 1327 C C . ASP A 1 176 ? 18.042 -1.158 -4.653 1.00 76.12 176 ASP A C 1
ATOM 1329 O O . ASP A 1 176 ? 18.324 -1.013 -5.847 1.00 76.12 176 ASP A O 1
ATOM 1333 N N . ASP A 1 177 ? 16.796 -1.042 -4.200 1.00 80.38 177 ASP A N 1
ATOM 1334 C CA . ASP A 1 177 ? 15.653 -0.650 -5.020 1.00 80.38 177 ASP A CA 1
ATOM 1335 C C . ASP A 1 177 ? 14.696 0.288 -4.261 1.00 80.38 177 ASP A C 1
ATOM 1337 O O . ASP A 1 177 ? 14.932 0.681 -3.116 1.00 80.38 177 ASP A O 1
ATOM 1341 N N . LEU A 1 178 ? 13.566 0.637 -4.888 1.00 79.62 178 LEU A N 1
ATOM 1342 C CA . LEU A 1 178 ? 12.538 1.452 -4.235 1.00 79.62 178 LEU A CA 1
ATOM 1343 C C . LEU A 1 178 ? 11.977 0.796 -2.965 1.00 79.62 178 LEU A C 1
ATOM 1345 O O . LEU A 1 178 ? 11.547 1.507 -2.065 1.00 79.62 178 LEU A O 1
ATOM 1349 N N . THR A 1 179 ? 11.983 -0.532 -2.843 1.00 75.56 179 THR A N 1
ATOM 1350 C CA . THR A 1 179 ? 11.554 -1.186 -1.603 1.00 75.56 179 THR A CA 1
ATOM 1351 C C . THR A 1 179 ? 12.513 -0.867 -0.464 1.00 75.56 179 THR A C 1
ATOM 1353 O O . THR A 1 179 ? 12.049 -0.455 0.596 1.00 75.56 179 THR A O 1
ATOM 1356 N N . ASN A 1 180 ? 13.827 -0.982 -0.687 1.00 77.50 180 ASN A N 1
ATOM 1357 C CA . ASN A 1 180 ? 14.834 -0.607 0.311 1.00 77.50 180 ASN A CA 1
ATOM 1358 C C . ASN A 1 180 ? 14.729 0.873 0.702 1.00 77.50 180 ASN A C 1
ATOM 1360 O O . ASN A 1 180 ? 14.825 1.205 1.883 1.00 77.50 180 ASN A O 1
ATOM 1364 N N . LEU A 1 181 ? 14.477 1.748 -0.278 1.00 81.06 181 LEU A N 1
ATOM 1365 C CA . LEU A 1 181 ? 14.256 3.174 -0.040 1.00 81.06 181 LEU A CA 1
ATOM 1366 C C . LEU A 1 181 ? 13.077 3.391 0.910 1.00 81.06 181 LEU A C 1
ATOM 1368 O O . LEU A 1 181 ? 13.232 4.037 1.940 1.00 81.06 181 LEU A O 1
ATOM 1372 N N . PHE A 1 182 ? 11.905 2.833 0.601 1.00 74.75 182 PHE A N 1
ATOM 1373 C CA . PHE A 1 182 ? 10.730 2.991 1.460 1.00 74.75 182 PHE A CA 1
ATOM 1374 C C . PHE A 1 182 ? 10.939 2.368 2.846 1.00 74.75 182 PHE A C 1
ATOM 1376 O O . PHE A 1 182 ? 10.534 2.974 3.837 1.00 74.75 182 PHE A O 1
ATOM 1383 N N . GLU A 1 183 ? 11.605 1.213 2.937 1.00 74.31 183 GLU A N 1
ATOM 1384 C CA . GLU A 1 183 ? 11.950 0.575 4.215 1.00 74.31 183 GLU A CA 1
ATOM 1385 C C . GLU A 1 183 ? 12.836 1.475 5.093 1.00 74.31 183 GLU A C 1
ATOM 1387 O O . GLU A 1 183 ? 12.622 1.531 6.306 1.00 74.31 183 GLU A O 1
ATOM 1392 N N . ALA A 1 184 ? 13.766 2.241 4.507 1.00 71.56 184 ALA A N 1
ATOM 1393 C CA . ALA A 1 184 ? 14.606 3.196 5.240 1.00 71.56 184 ALA A CA 1
ATOM 1394 C C . ALA A 1 184 ? 13.793 4.309 5.929 1.00 71.56 184 ALA A C 1
ATOM 1396 O O . ALA A 1 184 ? 14.196 4.812 6.977 1.00 71.56 184 ALA A O 1
ATOM 1397 N N . PHE A 1 185 ? 12.615 4.636 5.391 1.00 70.25 185 PHE A N 1
ATOM 1398 C CA . PHE A 1 185 ? 11.660 5.585 5.972 1.00 70.25 185 PHE A CA 1
ATOM 1399 C C . PHE A 1 185 ? 10.568 4.915 6.827 1.00 70.25 185 PHE A C 1
ATOM 1401 O O . PHE A 1 185 ? 9.563 5.546 7.167 1.00 70.25 185 PHE A O 1
ATOM 1408 N N . GLY A 1 186 ? 10.731 3.629 7.162 1.00 66.12 186 GLY A N 1
ATOM 1409 C CA . GLY A 1 186 ? 9.752 2.841 7.918 1.00 66.12 186 GLY A CA 1
ATOM 1410 C C . GLY A 1 186 ? 8.506 2.452 7.115 1.00 66.12 186 GLY A C 1
ATOM 1411 O O . GLY A 1 186 ? 7.493 2.058 7.695 1.00 66.12 186 GLY A O 1
ATOM 1412 N N . GLY A 1 187 ? 8.562 2.599 5.793 1.00 74.69 187 GLY A N 1
ATOM 1413 C CA . GLY A 1 187 ? 7.485 2.323 4.856 1.00 74.69 187 GLY A CA 1
ATOM 1414 C C . GLY A 1 187 ? 7.682 1.057 4.024 1.00 74.69 187 GLY A C 1
ATOM 1415 O O . GLY A 1 187 ? 8.608 0.278 4.227 1.00 74.69 187 GLY A O 1
ATOM 1416 N N . TRP A 1 188 ? 6.783 0.842 3.066 1.00 78.00 188 TRP A N 1
ATOM 1417 C CA . TRP A 1 188 ? 6.879 -0.236 2.080 1.00 78.00 188 TRP A CA 1
ATOM 1418 C C . TRP A 1 188 ? 6.163 0.135 0.785 1.00 78.00 188 TRP A C 1
ATOM 1420 O O . TRP A 1 188 ? 5.182 0.879 0.780 1.00 78.00 188 TRP A O 1
ATOM 1430 N N . VAL A 1 189 ? 6.612 -0.434 -0.328 1.00 77.94 189 VAL A N 1
ATOM 1431 C CA . VAL A 1 189 ? 5.921 -0.310 -1.616 1.00 77.94 189 VAL A CA 1
ATOM 1432 C C . VAL A 1 189 ? 4.716 -1.259 -1.629 1.00 77.94 189 VAL A C 1
ATOM 1434 O O . VAL A 1 189 ? 4.821 -2.425 -1.249 1.00 77.94 189 VAL A O 1
ATOM 1437 N N . THR A 1 190 ? 3.550 -0.777 -2.057 1.00 74.31 190 THR A N 1
ATOM 1438 C CA . THR A 1 190 ? 2.305 -1.568 -2.130 1.00 74.31 190 THR A CA 1
ATOM 1439 C C . THR A 1 190 ? 2.030 -2.082 -3.540 1.00 74.31 190 THR A C 1
ATOM 1441 O O . THR A 1 190 ? 1.408 -3.133 -3.727 1.00 74.31 190 THR A O 1
ATOM 1444 N N . GLY A 1 191 ? 2.526 -1.386 -4.559 1.00 79.12 191 GLY A N 1
ATOM 1445 C CA . GLY A 1 191 ? 2.445 -1.839 -5.939 1.00 79.12 191 GLY A CA 1
ATOM 1446 C C . GLY A 1 191 ? 2.675 -0.723 -6.939 1.00 79.12 191 GLY A C 1
ATOM 1447 O O . GLY A 1 191 ? 3.127 0.366 -6.602 1.00 79.12 191 GLY A O 1
ATOM 1448 N N . GLY A 1 192 ? 2.306 -0.987 -8.183 1.00 84.62 192 GLY A N 1
ATOM 1449 C CA . GLY A 1 192 ? 2.346 0.006 -9.237 1.00 84.62 192 GLY A CA 1
ATOM 1450 C C . GLY A 1 192 ? 1.295 -0.240 -10.306 1.00 84.62 192 GLY A C 1
ATOM 1451 O O . GLY A 1 192 ? 0.666 -1.295 -10.358 1.00 84.62 192 GLY A O 1
ATOM 1452 N N . ALA A 1 193 ? 1.076 0.757 -11.144 1.00 84.38 193 ALA A N 1
ATOM 1453 C CA . ALA A 1 193 ? 0.196 0.657 -12.291 1.00 84.38 193 ALA A CA 1
ATOM 1454 C C . ALA A 1 193 ? 0.845 1.328 -13.498 1.00 84.38 193 ALA A C 1
ATOM 1456 O O . ALA A 1 193 ? 1.380 2.425 -13.371 1.00 84.38 193 ALA A O 1
ATOM 1457 N N . LEU A 1 194 ? 0.770 0.695 -14.663 1.00 85.00 194 LEU A N 1
ATOM 1458 C CA . LEU A 1 194 ? 1.098 1.313 -15.941 1.00 85.00 194 LEU A CA 1
ATOM 1459 C C . LEU A 1 194 ? -0.211 1.679 -16.644 1.00 85.00 194 LEU A C 1
ATOM 1461 O O . LEU A 1 194 ? -1.047 0.817 -16.915 1.00 85.00 194 LEU A O 1
ATOM 1465 N N . LEU A 1 195 ? -0.385 2.969 -16.911 1.00 83.38 195 LEU A N 1
ATOM 1466 C CA . LEU A 1 195 ? -1.535 3.528 -17.615 1.00 83.38 195 LEU A CA 1
ATOM 1467 C C . LEU A 1 195 ? -1.052 4.689 -18.482 1.00 83.38 195 LEU A C 1
ATOM 1469 O O . LEU A 1 195 ? -0.310 5.538 -17.990 1.00 83.38 195 LEU A O 1
ATOM 1473 N N . ASP A 1 196 ? -1.469 4.731 -19.747 1.00 80.44 196 ASP A N 1
ATOM 1474 C CA . ASP A 1 196 ? -1.164 5.823 -20.684 1.00 80.44 196 ASP A CA 1
ATOM 1475 C C . ASP A 1 196 ? 0.337 6.164 -20.758 1.00 80.44 196 ASP A C 1
ATOM 1477 O O . ASP A 1 196 ? 0.752 7.317 -20.625 1.00 80.44 196 ASP A O 1
ATOM 1481 N N . GLY A 1 197 ? 1.181 5.134 -20.890 1.00 82.62 197 GLY A N 1
ATOM 1482 C CA . GLY A 1 197 ? 2.638 5.298 -20.988 1.00 82.62 197 GLY A CA 1
ATOM 1483 C C . GLY A 1 197 ? 3.296 5.872 -19.729 1.00 82.62 197 GLY A C 1
ATOM 1484 O O . GLY A 1 197 ? 4.394 6.409 -19.793 1.00 82.62 197 GLY A O 1
ATOM 1485 N N . THR A 1 198 ? 2.618 5.788 -18.587 1.00 87.19 198 THR A N 1
ATOM 1486 C CA . THR A 1 198 ? 3.085 6.317 -17.309 1.00 87.19 198 THR A CA 1
ATOM 1487 C C . THR A 1 198 ? 2.998 5.239 -16.234 1.00 87.19 198 THR A C 1
ATOM 1489 O O . THR A 1 198 ? 1.935 4.647 -16.032 1.00 87.19 198 THR A O 1
ATOM 1492 N N . VAL A 1 199 ? 4.083 5.034 -15.489 1.00 88.88 199 VAL A N 1
ATOM 1493 C CA . VAL A 1 199 ? 4.083 4.202 -14.283 1.00 88.88 199 VAL A CA 1
ATOM 1494 C C . VAL A 1 199 ? 3.711 5.055 -13.076 1.00 88.88 199 VAL A C 1
ATOM 1496 O O . VAL A 1 199 ? 4.269 6.127 -12.857 1.00 88.88 199 VAL A O 1
ATOM 1499 N N . ARG A 1 200 ? 2.768 4.560 -12.280 1.00 90.31 200 ARG A N 1
ATOM 1500 C CA . ARG A 1 200 ? 2.438 5.057 -10.946 1.00 90.31 200 ARG A CA 1
ATOM 1501 C C . ARG A 1 200 ? 2.897 4.038 -9.921 1.00 90.31 200 ARG A C 1
ATOM 1503 O O . ARG A 1 200 ? 2.426 2.907 -9.966 1.00 90.31 200 ARG A O 1
ATOM 1510 N N . ILE A 1 201 ? 3.798 4.411 -9.027 1.00 87.88 201 ILE A N 1
ATOM 1511 C CA . ILE A 1 201 ? 4.249 3.583 -7.908 1.00 87.88 201 ILE A CA 1
ATOM 1512 C C . ILE A 1 201 ? 3.530 4.051 -6.659 1.00 87.88 201 ILE A C 1
ATOM 1514 O O . ILE A 1 201 ? 3.508 5.243 -6.367 1.00 87.88 201 ILE A O 1
ATOM 1518 N N . ARG A 1 202 ? 2.983 3.102 -5.910 1.00 89.00 202 ARG A N 1
ATOM 1519 C CA . ARG A 1 202 ? 2.326 3.346 -4.633 1.00 89.00 202 ARG A CA 1
ATOM 1520 C C . ARG A 1 202 ? 3.170 2.761 -3.520 1.00 89.00 202 ARG A C 1
ATOM 1522 O O . ARG A 1 202 ? 3.596 1.607 -3.594 1.00 89.00 202 ARG A O 1
ATOM 1529 N N . GLY A 1 203 ? 3.378 3.553 -2.483 1.00 81.94 203 GLY A N 1
ATOM 1530 C CA . GLY A 1 203 ? 4.024 3.121 -1.258 1.00 81.94 203 GLY A CA 1
ATOM 1531 C C . GLY A 1 203 ? 3.334 3.719 -0.050 1.00 81.94 203 GLY A C 1
ATOM 1532 O O . GLY A 1 203 ? 2.516 4.628 -0.158 1.00 81.94 203 GLY A O 1
ATOM 1533 N N . THR A 1 204 ? 3.631 3.171 1.111 1.00 82.06 204 THR A N 1
ATOM 1534 C CA . THR A 1 204 ? 3.055 3.586 2.379 1.00 82.06 204 THR A CA 1
ATOM 1535 C C . THR A 1 204 ? 4.181 3.922 3.332 1.00 82.06 204 THR A C 1
ATOM 1537 O O . THR A 1 204 ? 5.123 3.146 3.438 1.00 82.06 204 THR A O 1
ATOM 1540 N N . VAL A 1 205 ? 4.082 5.056 4.015 1.00 79.19 205 VAL A N 1
ATOM 1541 C CA . VAL A 1 205 ? 5.025 5.500 5.049 1.00 79.19 205 VAL A CA 1
ATOM 1542 C C . VAL A 1 205 ? 4.266 5.866 6.327 1.00 79.19 205 VAL A C 1
ATOM 1544 O O . VAL A 1 205 ? 3.068 6.164 6.261 1.00 79.19 205 VAL A O 1
ATOM 1547 N N . PRO A 1 206 ? 4.913 5.844 7.501 1.00 78.06 206 PRO A N 1
ATOM 1548 C CA . PRO A 1 206 ? 4.349 6.428 8.712 1.00 78.06 206 PRO A CA 1
ATOM 1549 C C . PRO A 1 206 ? 3.942 7.889 8.489 1.00 78.06 206 PRO A C 1
ATOM 1551 O O . PRO A 1 206 ? 4.634 8.637 7.806 1.00 78.06 206 PRO A O 1
ATOM 1554 N N . LYS A 1 207 ? 2.842 8.343 9.096 1.00 76.12 207 LYS A N 1
ATOM 1555 C CA . LYS A 1 207 ? 2.405 9.746 8.976 1.00 76.12 207 LYS A CA 1
ATOM 1556 C C . LYS A 1 207 ? 3.406 10.751 9.552 1.00 76.12 207 LYS A C 1
ATOM 1558 O O . LYS A 1 207 ? 3.409 11.907 9.148 1.00 76.12 207 LYS A O 1
ATOM 1563 N N . ALA A 1 208 ? 4.240 10.317 10.494 1.00 73.00 208 ALA A N 1
ATOM 1564 C CA . ALA A 1 208 ? 5.316 11.135 11.044 1.00 73.00 208 ALA A CA 1
ATOM 1565 C C . ALA A 1 208 ? 6.501 11.321 10.073 1.00 73.00 208 ALA A C 1
ATOM 1567 O O . ALA A 1 208 ? 7.369 12.145 10.348 1.00 73.00 208 ALA A O 1
ATOM 1568 N N . THR A 1 209 ? 6.553 10.562 8.974 1.00 75.31 209 THR A N 1
ATOM 1569 C CA . THR A 1 209 ? 7.617 10.645 7.970 1.00 75.31 209 THR A CA 1
ATOM 1570 C C . THR A 1 209 ? 7.470 11.911 7.128 1.00 75.31 209 THR A C 1
ATOM 1572 O O . THR A 1 209 ? 6.379 12.226 6.650 1.00 75.31 209 THR A O 1
ATOM 1575 N N . ASP A 1 210 ? 8.581 12.616 6.902 1.00 78.69 210 ASP A N 1
ATOM 1576 C CA . ASP A 1 210 ? 8.620 13.759 5.992 1.00 78.69 210 ASP A CA 1
ATOM 1577 C C . ASP A 1 210 ? 8.523 13.283 4.533 1.00 78.69 210 ASP A C 1
ATOM 1579 O O . ASP A 1 210 ? 9.466 12.745 3.955 1.00 78.69 210 ASP A O 1
ATOM 1583 N N . VAL A 1 211 ? 7.354 13.478 3.921 1.00 86.69 211 VAL A N 1
ATOM 1584 C CA . VAL A 1 211 ? 7.098 13.075 2.530 1.00 86.69 211 VAL A CA 1
ATOM 1585 C C . VAL A 1 211 ? 7.972 13.850 1.536 1.00 86.69 211 VAL A C 1
ATOM 1587 O O . VAL A 1 211 ? 8.258 13.322 0.458 1.00 86.69 211 VAL A O 1
ATOM 1590 N N . ALA A 1 212 ? 8.420 15.067 1.864 1.00 84.00 212 ALA A N 1
ATOM 1591 C CA . ALA A 1 212 ? 9.324 15.818 0.996 1.00 84.00 212 ALA A CA 1
ATOM 1592 C C . ALA A 1 212 ? 10.701 15.145 0.937 1.00 84.00 212 ALA A C 1
ATOM 1594 O O . ALA A 1 212 ? 11.221 14.936 -0.156 1.00 84.00 212 ALA A O 1
ATOM 1595 N N . GLU A 1 213 ? 11.227 14.706 2.082 1.00 83.44 213 GLU A N 1
ATOM 1596 C CA . GLU A 1 213 ? 12.488 13.957 2.151 1.00 83.44 213 GLU A CA 1
ATOM 1597 C C . GLU A 1 213 ? 12.393 12.630 1.385 1.00 83.44 213 GLU A C 1
ATOM 1599 O O . GLU A 1 213 ? 13.247 12.336 0.548 1.00 83.44 213 GLU A O 1
ATOM 1604 N N . VAL A 1 214 ? 11.299 11.876 1.571 1.00 85.12 214 VAL A N 1
ATOM 1605 C CA . VAL A 1 214 ? 11.042 10.646 0.797 1.00 85.12 214 VAL A CA 1
ATOM 1606 C C . VAL A 1 214 ? 11.021 10.946 -0.704 1.00 85.12 214 VAL A C 1
ATOM 1608 O O . VAL A 1 214 ? 11.609 10.207 -1.493 1.00 85.12 214 VAL A O 1
ATOM 1611 N N . THR A 1 215 ? 10.351 12.028 -1.111 1.00 89.62 215 THR A N 1
ATOM 1612 C CA . THR A 1 215 ? 10.245 12.433 -2.521 1.00 89.62 215 THR A CA 1
ATOM 1613 C C . THR A 1 215 ? 11.614 12.757 -3.109 1.00 89.62 215 THR A C 1
ATOM 1615 O O . THR A 1 215 ? 11.910 12.342 -4.231 1.00 89.62 215 THR A O 1
ATOM 1618 N N . ASP A 1 216 ? 12.449 13.479 -2.367 1.00 84.81 216 ASP A N 1
ATOM 1619 C CA . ASP A 1 216 ? 13.787 13.848 -2.815 1.00 84.81 216 ASP A CA 1
ATOM 1620 C C . ASP A 1 216 ? 14.671 12.607 -2.978 1.00 84.81 216 ASP A C 1
ATOM 1622 O O . ASP A 1 216 ? 15.298 12.451 -4.025 1.00 84.81 216 ASP A O 1
ATOM 1626 N N . THR A 1 217 ? 14.624 11.653 -2.040 1.00 86.81 217 THR A N 1
ATOM 1627 C CA . THR A 1 217 ? 15.344 10.378 -2.191 1.00 86.81 217 THR A CA 1
ATOM 1628 C C . THR A 1 217 ? 14.812 9.554 -3.366 1.00 86.81 217 THR A C 1
ATOM 1630 O O . THR A 1 217 ? 15.595 8.975 -4.115 1.00 86.81 217 THR A O 1
ATOM 1633 N N . VAL A 1 218 ? 13.493 9.515 -3.603 1.00 86.56 218 VAL A N 1
ATOM 1634 C CA . VAL A 1 218 ? 12.924 8.822 -4.778 1.00 86.56 218 VAL A CA 1
ATOM 1635 C C . VAL A 1 218 ? 13.452 9.430 -6.079 1.00 86.56 218 VAL A C 1
ATOM 1637 O O . VAL A 1 218 ? 13.747 8.694 -7.022 1.00 86.56 218 VAL A O 1
ATOM 1640 N N . ARG A 1 219 ? 13.626 10.753 -6.136 1.00 88.38 219 ARG A N 1
ATOM 1641 C CA . ARG A 1 219 ? 14.146 11.454 -7.320 1.00 88.38 219 ARG A CA 1
ATOM 1642 C C . ARG A 1 219 ? 15.620 11.195 -7.600 1.00 88.38 219 ARG A C 1
ATOM 1644 O O . ARG A 1 219 ? 16.030 11.303 -8.752 1.00 88.38 219 ARG A O 1
ATOM 1651 N N . GLU A 1 220 ? 16.410 10.808 -6.604 1.00 87.06 220 GLU A N 1
ATOM 1652 C CA . GLU A 1 220 ? 17.790 10.363 -6.844 1.00 87.06 220 GLU A CA 1
ATOM 1653 C C . GLU A 1 220 ? 17.829 9.096 -7.713 1.00 87.06 220 GLU A C 1
ATOM 1655 O O . GLU A 1 220 ? 18.728 8.928 -8.538 1.00 87.06 220 GLU A O 1
ATOM 1660 N N . TRP A 1 221 ? 16.819 8.235 -7.569 1.00 84.00 221 TRP A N 1
ATOM 1661 C CA . TRP A 1 221 ? 16.680 6.970 -8.293 1.00 84.00 221 TRP A CA 1
ATOM 1662 C C . TRP A 1 221 ? 15.880 7.112 -9.586 1.00 84.00 221 TRP A C 1
ATOM 1664 O O . TRP A 1 221 ? 16.187 6.483 -10.600 1.00 84.00 221 TRP A O 1
ATOM 1674 N N . VAL A 1 222 ? 14.835 7.935 -9.542 1.00 87.06 222 VAL A N 1
ATOM 1675 C CA . VAL A 1 222 ? 13.884 8.153 -10.631 1.00 87.06 222 VAL A CA 1
ATOM 1676 C C . VAL A 1 222 ? 13.750 9.664 -10.838 1.00 87.06 222 VAL A C 1
ATOM 1678 O O . VAL A 1 222 ? 12.844 10.282 -10.281 1.00 87.06 222 VAL A O 1
ATOM 1681 N N . PRO A 1 223 ? 14.646 10.292 -11.623 1.00 90.56 223 PRO A N 1
ATOM 1682 C CA . PRO A 1 223 ? 14.730 11.754 -11.708 1.00 90.56 223 PRO A CA 1
ATOM 1683 C C . PRO A 1 223 ? 13.457 12.461 -12.186 1.00 90.56 223 PRO A C 1
ATOM 1685 O O . PRO A 1 223 ? 13.246 13.623 -11.851 1.00 90.56 223 PRO A O 1
ATOM 1688 N N . ASP A 1 224 ? 12.606 11.778 -12.958 1.00 93.56 224 ASP A N 1
ATOM 1689 C CA . ASP A 1 224 ? 11.319 12.302 -13.432 1.00 93.56 224 ASP A CA 1
ATOM 1690 C C . ASP A 1 224 ? 10.139 11.953 -12.505 1.00 93.56 224 ASP A C 1
ATOM 1692 O O . ASP A 1 224 ? 8.986 12.124 -12.897 1.00 93.56 224 ASP A O 1
ATOM 1696 N N . ALA A 1 225 ? 10.400 11.451 -11.292 1.00 92.19 225 ALA A N 1
ATOM 1697 C CA . ALA A 1 225 ? 9.353 11.120 -10.337 1.00 92.19 225 ALA A CA 1
ATOM 1698 C C . ALA A 1 225 ? 8.627 12.374 -9.820 1.00 92.19 225 ALA A C 1
ATOM 1700 O O . ALA A 1 225 ? 9.203 13.272 -9.189 1.00 92.19 225 ALA A O 1
ATOM 1701 N N . GLU A 1 226 ? 7.315 12.388 -10.030 1.00 92.00 226 GLU A N 1
ATOM 1702 C CA . GLU A 1 226 ? 6.392 13.405 -9.538 1.00 92.00 226 GLU A CA 1
ATOM 1703 C C . GLU A 1 226 ? 5.479 12.805 -8.466 1.00 92.00 226 GLU A C 1
ATOM 1705 O O . GLU A 1 226 ? 4.785 11.820 -8.718 1.00 92.00 226 GLU A O 1
ATOM 1710 N N . LEU A 1 227 ? 5.440 13.400 -7.271 1.00 93.62 227 LEU A N 1
ATOM 1711 C CA . LEU A 1 227 ? 4.438 13.055 -6.263 1.00 93.62 227 LEU A CA 1
ATOM 1712 C C . LEU A 1 227 ? 3.067 13.552 -6.741 1.00 93.62 227 LEU A C 1
ATOM 1714 O O . LEU A 1 227 ? 2.877 14.745 -6.969 1.00 93.62 227 LEU A O 1
ATOM 1718 N N . THR A 1 228 ? 2.116 12.636 -6.900 1.00 89.62 228 THR A N 1
ATOM 1719 C CA . THR A 1 228 ? 0.786 12.931 -7.467 1.00 89.62 228 THR A CA 1
ATOM 1720 C C . THR A 1 228 ? -0.356 12.765 -6.478 1.00 89.62 228 THR A C 1
ATOM 1722 O O . THR A 1 228 ? -1.414 13.360 -6.668 1.00 89.62 228 THR A O 1
ATOM 1725 N N . SER A 1 229 ? -0.155 11.983 -5.418 1.00 82.06 229 SER A N 1
ATOM 1726 C CA . SER A 1 229 ? -1.145 11.789 -4.365 1.00 82.06 229 SER A CA 1
ATOM 1727 C C . SER A 1 229 ? -0.460 11.504 -3.037 1.00 82.06 229 SER A C 1
ATOM 1729 O O . SER A 1 229 ? 0.509 10.748 -2.986 1.00 82.06 229 SER A O 1
ATOM 1731 N N . THR A 1 230 ? -1.032 12.061 -1.974 1.00 83.44 230 THR A N 1
ATOM 1732 C CA . THR A 1 230 ? -0.684 11.805 -0.577 1.00 83.44 230 THR A CA 1
ATOM 1733 C C . THR A 1 230 ? -1.998 11.609 0.164 1.00 83.44 230 THR A C 1
ATOM 1735 O O . THR A 1 230 ? -2.827 12.518 0.186 1.00 83.44 230 THR A O 1
ATOM 1738 N N . ARG A 1 231 ? -2.241 10.420 0.719 1.00 74.75 231 ARG A N 1
ATOM 1739 C CA . ARG A 1 231 ? -3.526 10.082 1.344 1.00 74.75 231 ARG A CA 1
ATOM 1740 C C . ARG A 1 231 ? -3.331 9.360 2.666 1.00 74.75 231 ARG A C 1
ATOM 1742 O O . ARG A 1 231 ? -2.612 8.369 2.725 1.00 74.75 231 ARG A O 1
ATOM 1749 N N . ALA A 1 232 ? -4.053 9.778 3.704 1.00 70.88 232 ALA A N 1
ATOM 1750 C CA . ALA A 1 232 ? -4.117 9.025 4.950 1.00 70.88 232 ALA A CA 1
ATOM 1751 C C . ALA A 1 232 ? -4.772 7.644 4.736 1.00 70.88 232 ALA A C 1
ATOM 1753 O O . ALA A 1 232 ? -5.892 7.529 4.227 1.00 70.88 232 ALA A O 1
ATOM 1754 N N . VAL A 1 233 ? -4.081 6.585 5.157 1.00 62.47 233 VAL A N 1
ATOM 1755 C CA . VAL A 1 233 ? -4.587 5.212 5.169 1.00 62.47 233 VAL A CA 1
ATOM 1756 C C . VAL A 1 233 ? -4.799 4.778 6.611 1.00 62.47 233 VAL A C 1
ATOM 1758 O O . VAL A 1 233 ? -3.860 4.613 7.389 1.00 62.47 233 VAL A O 1
ATOM 1761 N N . TYR A 1 234 ? -6.063 4.546 6.959 1.00 55.19 234 TYR A N 1
ATOM 1762 C CA . TYR A 1 234 ? -6.429 3.946 8.233 1.00 55.19 234 TYR A CA 1
ATOM 1763 C C . TYR A 1 234 ? -6.263 2.434 8.136 1.00 55.19 234 TYR A C 1
ATOM 1765 O O . TYR A 1 234 ? -7.017 1.747 7.443 1.00 55.19 234 TYR A O 1
ATOM 1773 N N . THR A 1 235 ? -5.275 1.892 8.840 1.00 51.91 235 THR A N 1
ATOM 1774 C CA . THR A 1 235 ? -5.171 0.442 9.006 1.00 51.91 235 THR A CA 1
ATOM 1775 C C . THR A 1 235 ? -6.362 -0.077 9.832 1.00 51.91 235 THR A C 1
ATOM 1777 O O . THR A 1 235 ? -6.918 0.658 10.652 1.00 51.91 235 THR A O 1
ATOM 1780 N N . PRO A 1 236 ? -6.756 -1.360 9.717 1.00 46.28 236 PRO A N 1
ATOM 1781 C CA . PRO A 1 236 ? -7.737 -1.960 10.629 1.00 46.28 236 PRO A CA 1
ATOM 1782 C C . PRO A 1 236 ? -7.356 -1.821 12.113 1.00 46.28 236 PRO A C 1
ATOM 1784 O O . PRO A 1 236 ? -8.222 -1.891 12.983 1.00 46.28 236 PRO A O 1
ATOM 1787 N N . ARG A 1 237 ? -6.063 -1.624 12.405 1.00 46.19 237 ARG A N 1
ATOM 1788 C CA . ARG A 1 237 ? -5.545 -1.313 13.736 1.00 46.19 237 ARG A CA 1
ATOM 1789 C C . ARG A 1 237 ? -5.751 0.153 14.106 1.00 46.19 237 ARG A C 1
ATOM 1791 O O . ARG A 1 237 ? -6.288 0.389 15.172 1.00 46.19 237 ARG A O 1
ATOM 1798 N N . ALA A 1 238 ? -5.509 1.095 13.196 1.00 49.81 238 ALA A N 1
ATOM 1799 C CA . ALA A 1 238 ? -5.871 2.500 13.381 1.00 49.81 238 ALA A CA 1
ATOM 1800 C C . ALA A 1 238 ? -7.378 2.671 13.644 1.00 49.81 238 ALA A C 1
ATOM 1802 O O . ALA A 1 238 ? -7.773 3.462 14.492 1.00 49.81 238 ALA A O 1
ATOM 1803 N N . VAL A 1 239 ? -8.233 1.869 12.996 1.00 53.62 239 VAL A N 1
ATOM 1804 C CA . VAL A 1 239 ? -9.676 1.825 13.302 1.00 53.62 239 VAL A CA 1
ATOM 1805 C C . VAL A 1 239 ? -9.946 1.240 14.699 1.00 53.62 239 VAL A C 1
ATOM 1807 O O . VAL A 1 239 ? -10.832 1.727 15.396 1.00 53.62 239 VAL A O 1
ATOM 1810 N N . ARG A 1 240 ? -9.191 0.227 15.152 1.00 56.16 240 ARG A N 1
ATOM 1811 C CA . ARG A 1 240 ? -9.306 -0.312 16.525 1.00 56.16 240 ARG A CA 1
ATOM 1812 C C . ARG A 1 240 ? -8.813 0.665 17.589 1.00 56.16 240 ARG A C 1
ATOM 1814 O O . ARG A 1 240 ? -9.470 0.801 18.613 1.00 56.16 240 ARG A O 1
ATOM 1821 N N . ASP A 1 241 ? -7.691 1.329 17.361 1.00 55.38 241 ASP A N 1
ATOM 1822 C CA . ASP A 1 241 ? -7.111 2.290 18.298 1.00 55.38 241 ASP A CA 1
ATOM 1823 C C . ASP A 1 241 ? -8.014 3.522 18.405 1.00 55.38 241 ASP A C 1
ATOM 1825 O O . ASP A 1 241 ? -8.334 3.960 19.504 1.00 55.38 241 ASP A O 1
ATOM 1829 N N . LEU A 1 242 ? -8.603 3.957 17.289 1.00 60.25 242 LEU A N 1
ATOM 1830 C CA . LEU A 1 242 ? -9.663 4.963 17.256 1.00 60.25 242 LEU A CA 1
ATOM 1831 C C . LEU A 1 242 ? -10.895 4.567 18.090 1.00 60.25 242 LEU A C 1
ATOM 1833 O O . LEU A 1 242 ? -11.432 5.389 18.837 1.00 60.25 242 LEU A O 1
ATOM 1837 N N . VAL A 1 243 ? -11.348 3.314 17.963 1.00 61.88 243 VAL A N 1
ATOM 1838 C CA . VAL A 1 243 ? -12.442 2.753 18.776 1.00 61.88 243 VAL A CA 1
ATOM 1839 C C . VAL A 1 243 ? -12.053 2.717 20.258 1.00 61.88 243 VAL A C 1
ATOM 1841 O O . VAL A 1 243 ? -12.899 2.986 21.106 1.00 61.88 243 VAL A O 1
ATOM 1844 N N . ASN A 1 244 ? -10.790 2.443 20.586 1.00 62.00 244 ASN A N 1
ATOM 1845 C CA . ASN A 1 244 ? -10.304 2.390 21.965 1.00 62.00 244 ASN A CA 1
ATOM 1846 C C . ASN A 1 244 ? -10.094 3.771 22.603 1.00 62.00 244 ASN A C 1
ATOM 1848 O O . ASN A 1 244 ? -10.330 3.915 23.798 1.00 62.00 244 ASN A O 1
ATOM 1852 N N . GLU A 1 245 ? -9.656 4.774 21.843 1.00 65.69 245 GLU A N 1
ATOM 1853 C CA . GLU A 1 245 ? -9.327 6.106 22.368 1.00 65.69 245 GLU A CA 1
ATOM 1854 C C . GLU A 1 245 ? -10.534 7.046 22.442 1.00 65.69 245 GLU A C 1
ATOM 1856 O O . GLU A 1 245 ? -10.587 7.918 23.310 1.00 65.69 245 GLU A O 1
ATOM 1861 N N . ARG A 1 246 ? -11.503 6.915 21.522 1.00 69.94 246 ARG A N 1
ATOM 1862 C CA . ARG A 1 246 ? -12.611 7.883 21.398 1.00 69.94 246 ARG A CA 1
ATOM 1863 C C . ARG A 1 246 ? -13.942 7.396 21.945 1.00 69.94 246 ARG A C 1
ATOM 1865 O O . ARG A 1 246 ? -14.816 8.231 22.188 1.00 69.94 246 ARG A O 1
ATOM 1872 N N . LEU A 1 247 ? -14.124 6.086 22.106 1.00 79.69 247 LEU A N 1
ATOM 1873 C CA . LEU A 1 247 ? -15.324 5.555 22.741 1.00 79.69 247 LEU A CA 1
ATOM 1874 C C . LEU A 1 247 ? -15.141 5.512 24.252 1.00 79.69 247 LEU A C 1
ATOM 1876 O O . LEU A 1 247 ? -14.100 5.101 24.756 1.00 79.69 247 LEU A O 1
ATOM 1880 N N . SER A 1 248 ? -16.190 5.871 24.986 1.00 84.19 248 SER A N 1
ATOM 1881 C CA . SER A 1 248 ? -16.242 5.526 26.405 1.00 84.19 248 SER A CA 1
ATOM 1882 C C . SER A 1 248 ? -16.330 4.008 26.581 1.00 84.19 248 SER A C 1
ATOM 1884 O O . SER A 1 248 ? -16.812 3.298 25.694 1.00 84.19 248 SER A O 1
ATOM 1886 N N . ASP A 1 249 ? -15.954 3.499 27.757 1.00 81.50 249 ASP A N 1
ATOM 1887 C CA . ASP A 1 249 ? -16.044 2.063 28.056 1.00 81.50 249 ASP A CA 1
ATOM 1888 C C . ASP A 1 249 ? -17.442 1.488 27.792 1.00 81.50 249 ASP A C 1
ATOM 1890 O O . ASP A 1 249 ? -17.578 0.389 27.262 1.00 81.50 249 ASP A O 1
ATOM 1894 N N . GLN A 1 250 ? -18.488 2.262 28.088 1.00 81.50 250 GLN A N 1
ATOM 1895 C CA . GLN A 1 250 ? -19.882 1.869 27.869 1.00 81.50 250 GLN A CA 1
ATOM 1896 C C . GLN A 1 250 ? -20.254 1.826 26.379 1.00 81.50 250 GLN A C 1
ATOM 1898 O O . GLN A 1 250 ? -21.005 0.952 25.952 1.00 81.50 250 GLN A O 1
ATOM 1903 N N . GLN A 1 251 ? -19.721 2.750 25.574 1.00 88.06 251 GLN A N 1
ATOM 1904 C CA . GLN A 1 251 ? -19.913 2.774 24.121 1.00 88.06 251 GLN A CA 1
ATOM 1905 C C . GLN A 1 251 ? -19.175 1.617 23.446 1.00 88.06 251 GLN A C 1
ATOM 1907 O O . GLN A 1 251 ? -19.755 0.931 22.604 1.00 88.06 251 GLN A O 1
ATOM 1912 N N . ARG A 1 252 ? -17.927 1.362 23.857 1.00 82.75 252 ARG A N 1
ATOM 1913 C CA . ARG A 1 252 ? -17.132 0.227 23.381 1.00 82.75 252 ARG A CA 1
ATOM 1914 C C . ARG A 1 252 ? -17.801 -1.099 23.729 1.00 82.75 252 ARG A C 1
ATOM 1916 O O . ARG A 1 252 ? -18.016 -1.909 22.836 1.00 82.75 252 ARG A O 1
ATOM 1923 N N . ALA A 1 253 ? -18.207 -1.283 24.986 1.00 83.62 253 ALA A N 1
ATOM 1924 C CA . ALA A 1 253 ? -18.888 -2.498 25.429 1.00 83.62 253 ALA A CA 1
ATOM 1925 C C . ALA A 1 253 ? -20.188 -2.753 24.647 1.00 83.62 253 ALA A C 1
ATOM 1927 O O . ALA A 1 253 ? -20.446 -3.883 24.240 1.00 83.62 253 ALA A O 1
ATOM 1928 N N . ALA A 1 254 ? -20.983 -1.710 24.380 1.00 89.31 254 ALA A N 1
ATOM 1929 C CA . ALA A 1 254 ? -22.192 -1.831 23.566 1.00 89.31 254 ALA A CA 1
ATOM 1930 C C . ALA A 1 254 ? -21.884 -2.233 22.112 1.00 89.31 254 ALA A C 1
ATOM 1932 O O . ALA A 1 254 ? -22.544 -3.120 21.573 1.00 89.31 254 ALA A O 1
ATOM 1933 N N . LEU A 1 255 ? -20.875 -1.617 21.486 1.00 88.31 255 LEU A N 1
ATOM 1934 C CA . LEU A 1 255 ? -20.478 -1.913 20.107 1.00 88.31 255 LEU A CA 1
ATOM 1935 C C . LEU A 1 255 ? -19.907 -3.333 19.958 1.00 88.31 255 LEU A C 1
ATOM 1937 O O . LEU A 1 255 ? -20.291 -4.058 19.040 1.00 88.31 255 LEU A O 1
ATOM 1941 N N . GLU A 1 256 ? -19.033 -3.751 20.875 1.00 85.12 256 GLU A N 1
ATOM 1942 C CA . GLU A 1 256 ? -18.447 -5.095 20.885 1.00 85.12 256 GLU A CA 1
ATOM 1943 C C . GLU A 1 256 ? -19.505 -6.170 21.136 1.00 85.12 256 GLU A C 1
ATOM 1945 O O . GLU A 1 256 ? -19.561 -7.155 20.398 1.00 85.12 256 GLU A O 1
ATOM 1950 N N . ALA A 1 257 ? -20.380 -5.975 22.127 1.00 85.50 257 ALA A N 1
ATOM 1951 C CA . ALA A 1 257 ? -21.443 -6.928 22.425 1.00 85.50 257 ALA A CA 1
ATOM 1952 C C . ALA A 1 257 ? -22.445 -7.045 21.267 1.00 85.50 257 ALA A C 1
ATOM 1954 O O . ALA A 1 257 ? -22.879 -8.148 20.943 1.00 85.50 257 ALA A O 1
ATOM 1955 N N . ALA A 1 258 ? -22.762 -5.938 20.587 1.00 88.06 258 ALA A N 1
ATOM 1956 C CA . ALA A 1 258 ? -23.580 -5.963 19.379 1.00 88.06 258 ALA A CA 1
ATOM 1957 C C . ALA A 1 258 ? -22.900 -6.747 18.241 1.00 88.06 258 ALA A C 1
ATOM 1959 O O . ALA A 1 258 ? -23.538 -7.579 17.595 1.00 88.06 258 ALA A O 1
ATOM 1960 N N . TYR A 1 259 ? -21.603 -6.529 18.009 1.00 85.75 259 TYR A N 1
ATOM 1961 C CA . TYR A 1 259 ? -20.854 -7.246 16.976 1.00 85.75 259 TYR A CA 1
ATOM 1962 C C . TYR A 1 259 ? -20.753 -8.748 17.260 1.00 85.75 259 TYR A C 1
ATOM 1964 O O . TYR A 1 259 ? -21.202 -9.555 16.447 1.00 85.75 259 TYR A O 1
ATOM 1972 N N . TYR A 1 260 ? -20.213 -9.132 18.418 1.00 84.56 260 TYR A N 1
ATOM 1973 C CA . TYR A 1 260 ? -20.000 -10.542 18.757 1.00 84.56 260 TYR A CA 1
ATOM 1974 C C . TYR A 1 260 ? -21.297 -11.293 19.053 1.00 84.56 260 TYR A C 1
ATOM 1976 O O . TYR A 1 260 ? -21.362 -12.497 18.830 1.00 84.56 260 TYR A O 1
ATOM 1984 N N . GLY A 1 261 ? -22.332 -10.595 19.517 1.00 83.81 261 GLY A N 1
ATOM 1985 C CA . GLY A 1 261 ? -23.664 -11.164 19.685 1.00 83.81 261 GLY A CA 1
ATOM 1986 C C . GLY A 1 261 ? -24.450 -11.300 18.377 1.00 83.81 261 GLY A C 1
ATOM 1987 O O . GLY A 1 261 ? -25.587 -11.756 18.409 1.00 83.81 261 GLY A O 1
ATOM 1988 N N . GLY A 1 262 ? -23.894 -10.896 17.230 1.00 83.81 262 GLY A N 1
ATOM 1989 C CA . GLY A 1 262 ? -24.553 -11.038 15.927 1.00 83.81 262 GLY A CA 1
ATOM 1990 C C . GLY A 1 262 ? -25.760 -10.111 15.731 1.00 83.81 262 GLY A C 1
ATOM 1991 O O . GLY A 1 262 ? -26.636 -10.387 14.911 1.00 83.81 262 GLY A O 1
ATOM 1992 N N . TYR A 1 263 ? -25.803 -8.975 16.437 1.00 87.81 263 TYR A N 1
ATOM 1993 C CA . TYR A 1 263 ? -26.824 -7.931 16.252 1.00 87.81 263 TYR A CA 1
ATOM 1994 C C . TYR A 1 263 ? -26.803 -7.330 14.834 1.00 87.81 263 TYR A C 1
ATOM 1996 O O . TYR A 1 2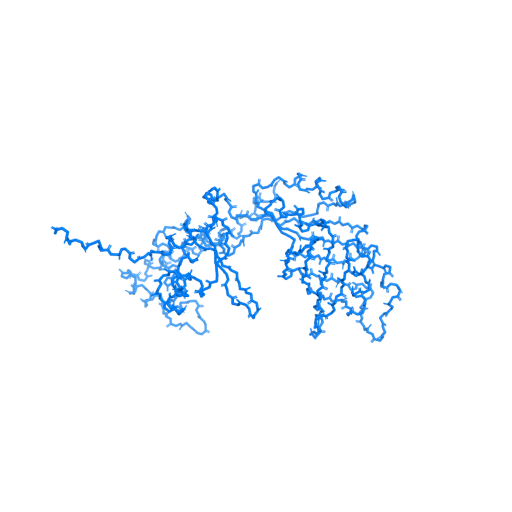63 ? -27.835 -6.904 14.305 1.00 87.81 263 TYR A O 1
ATOM 2004 N N . PHE A 1 264 ? -25.624 -7.309 14.206 1.00 87.31 264 PHE A N 1
ATOM 2005 C CA . PHE A 1 264 ? -25.417 -6.816 12.841 1.00 87.31 264 PHE A CA 1
ATOM 2006 C C . PHE A 1 264 ? -25.494 -7.908 11.761 1.00 87.31 264 PHE A C 1
ATOM 2008 O O . PHE A 1 264 ? -25.404 -7.584 10.578 1.00 87.31 264 PHE A O 1
ATOM 2015 N N . ALA A 1 265 ? -25.646 -9.182 12.138 1.00 78.69 265 ALA A N 1
ATOM 2016 C CA . ALA A 1 265 ? -25.727 -10.284 11.185 1.00 78.69 265 ALA A CA 1
ATOM 2017 C C . ALA A 1 265 ? -27.038 -10.249 10.377 1.00 78.69 265 ALA A C 1
ATOM 2019 O O . ALA A 1 265 ? -28.046 -9.674 10.805 1.00 78.69 265 ALA A O 1
ATOM 2020 N N . VAL A 1 266 ? -27.025 -10.872 9.194 1.00 79.56 266 VAL A N 1
ATOM 2021 C CA . VAL A 1 266 ? -28.219 -11.066 8.359 1.00 79.56 266 VAL A CA 1
ATOM 2022 C C . VAL A 1 266 ? -28.349 -12.557 8.008 1.00 79.56 266 VAL A C 1
ATOM 2024 O O . VAL A 1 266 ? -27.547 -13.039 7.207 1.00 79.56 266 VAL A O 1
ATOM 2027 N N . PRO A 1 267 ? -29.352 -13.287 8.551 1.00 82.81 267 PRO A N 1
ATOM 2028 C CA . PRO A 1 267 ? -30.306 -12.857 9.588 1.00 82.81 267 PRO A CA 1
ATOM 2029 C C . PRO A 1 267 ? -29.614 -12.565 10.935 1.00 82.81 267 PRO A C 1
ATOM 2031 O O . PRO A 1 267 ? -28.504 -13.028 11.167 1.00 82.81 267 PRO A O 1
ATOM 2034 N N . ARG A 1 268 ? -30.255 -11.770 11.806 1.00 85.56 268 ARG A N 1
ATOM 2035 C CA . ARG A 1 268 ? -29.690 -11.411 13.122 1.00 85.56 268 ARG A CA 1
ATOM 2036 C C . ARG A 1 268 ? -29.673 -12.614 14.060 1.00 85.56 268 ARG A C 1
ATOM 2038 O O . ARG A 1 268 ? -30.710 -13.257 14.210 1.00 85.56 268 ARG A O 1
ATOM 2045 N N . ASP A 1 269 ? -28.552 -12.822 14.750 1.00 83.44 269 ASP A N 1
ATOM 2046 C CA . ASP A 1 269 ? -28.419 -13.880 15.762 1.00 83.44 269 ASP A CA 1
ATOM 2047 C C . ASP A 1 269 ? -28.970 -13.446 17.129 1.00 83.44 269 ASP A C 1
ATOM 2049 O O . ASP A 1 269 ? -29.545 -14.260 17.846 1.00 83.44 269 ASP A O 1
ATOM 2053 N N . SER A 1 270 ? -28.843 -12.156 17.468 1.00 90.06 270 SER A N 1
ATOM 2054 C CA . SER A 1 270 ? -29.379 -11.575 18.708 1.00 90.06 270 SER A CA 1
ATOM 2055 C C . SER A 1 270 ? -30.095 -10.252 18.458 1.00 90.06 270 SER A C 1
ATOM 2057 O O . SER A 1 270 ? -29.700 -9.439 17.615 1.00 90.06 270 SER A O 1
ATOM 2059 N N . THR A 1 271 ? -31.149 -9.994 19.229 1.00 93.25 271 THR A N 1
ATOM 2060 C CA . THR A 1 271 ? -31.830 -8.698 19.255 1.00 93.25 271 THR A CA 1
ATOM 2061 C C . THR A 1 271 ? -31.131 -7.725 20.205 1.00 93.25 271 THR A C 1
ATOM 2063 O O . THR A 1 271 ? -30.361 -8.114 21.077 1.00 93.25 271 THR A O 1
ATOM 2066 N N . GLY A 1 272 ? -31.439 -6.430 20.094 1.00 88.94 272 GLY A N 1
ATOM 2067 C CA . GLY A 1 272 ? -30.918 -5.435 21.039 1.00 88.94 272 GLY A CA 1
ATOM 2068 C C . GLY A 1 272 ? -31.400 -5.641 22.482 1.00 88.94 272 GLY A C 1
ATOM 2069 O O . GLY A 1 272 ? -30.761 -5.146 23.401 1.00 88.94 272 GLY A O 1
ATOM 2070 N N . GLU A 1 273 ? -32.506 -6.364 22.689 1.00 94.19 273 GLU A N 1
ATOM 2071 C CA . GLU A 1 273 ? -32.973 -6.748 24.029 1.00 94.19 273 GLU A CA 1
ATOM 2072 C C . GLU A 1 273 ? -32.070 -7.834 24.632 1.00 94.19 273 GLU A C 1
ATOM 2074 O O . GLU A 1 273 ? -31.682 -7.744 25.797 1.00 94.19 273 GLU A O 1
ATOM 2079 N N . ASP A 1 274 ? -31.669 -8.810 23.813 1.00 90.94 274 ASP A N 1
ATOM 2080 C CA . ASP A 1 274 ? -30.780 -9.901 24.222 1.00 90.94 274 ASP A CA 1
ATOM 2081 C C . ASP A 1 274 ? -29.396 -9.357 24.600 1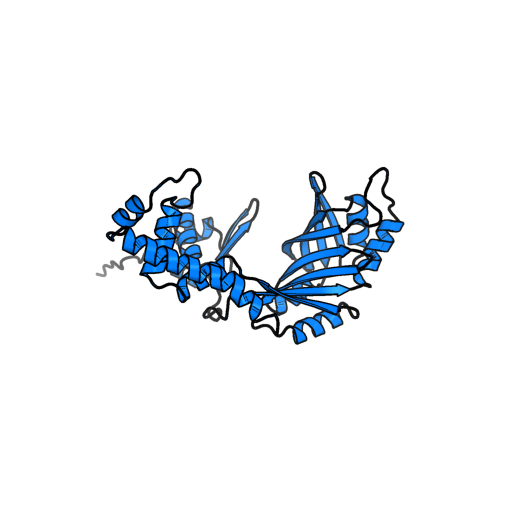.00 90.94 274 ASP A C 1
ATOM 2083 O O . ASP A 1 274 ? -28.853 -9.691 25.655 1.00 90.94 274 ASP A O 1
ATOM 2087 N N . ILE A 1 275 ? -28.861 -8.435 23.789 1.00 93.75 275 ILE A N 1
ATOM 2088 C CA . ILE A 1 275 ? -27.577 -7.779 24.073 1.00 93.75 275 ILE A CA 1
ATOM 2089 C C . ILE A 1 275 ? -27.658 -6.904 25.329 1.00 93.75 275 ILE A C 1
ATOM 2091 O O . ILE A 1 275 ? -26.757 -6.939 26.167 1.00 93.75 275 ILE A O 1
ATOM 2095 N N . ALA A 1 276 ? -28.737 -6.134 25.497 1.00 93.31 276 ALA A N 1
ATOM 2096 C CA . ALA A 1 276 ? -28.922 -5.298 26.681 1.00 93.31 276 ALA A CA 1
ATOM 2097 C C . ALA A 1 276 ? -29.003 -6.134 27.966 1.00 93.31 276 ALA A C 1
ATOM 2099 O O . ALA A 1 276 ? -28.364 -5.796 28.965 1.00 93.31 276 ALA A O 1
ATOM 2100 N N . THR A 1 277 ? -29.715 -7.263 27.904 1.00 92.12 277 THR A N 1
ATOM 2101 C CA . THR A 1 277 ? -29.804 -8.236 28.998 1.00 92.12 277 THR A CA 1
ATOM 2102 C C . THR A 1 277 ? -28.425 -8.794 29.352 1.00 92.12 277 THR A C 1
ATOM 2104 O O . THR A 1 277 ? -28.066 -8.821 30.528 1.00 92.12 277 THR A O 1
ATOM 2107 N N . ALA A 1 278 ? -27.617 -9.169 28.353 1.00 88.19 278 ALA A N 1
ATOM 2108 C CA . ALA A 1 278 ? -26.255 -9.666 28.566 1.00 88.19 278 ALA A CA 1
ATOM 2109 C C . ALA A 1 278 ? -25.320 -8.620 29.205 1.00 88.19 278 ALA A C 1
ATOM 2111 O O . ALA A 1 278 ? -24.449 -8.969 29.999 1.00 88.19 278 ALA A O 1
ATOM 2112 N N . LEU A 1 279 ? -25.520 -7.338 28.889 1.00 88.38 279 LEU A N 1
ATOM 2113 C CA . LEU A 1 279 ? -24.766 -6.214 29.452 1.00 88.38 279 LEU A CA 1
ATOM 2114 C C . LEU A 1 279 ? -25.293 -5.733 30.817 1.00 88.38 279 LEU A C 1
ATOM 2116 O O . LEU A 1 279 ? -24.681 -4.856 31.426 1.00 88.38 279 LEU A O 1
ATOM 2120 N N . GLY A 1 280 ? -26.419 -6.267 31.303 1.00 92.12 280 GLY A N 1
ATOM 2121 C CA . GLY A 1 280 ? -27.032 -5.842 32.565 1.00 92.12 280 GLY A CA 1
ATOM 2122 C C . GLY A 1 280 ? -27.594 -4.414 32.533 1.00 92.12 280 GLY A C 1
ATOM 2123 O O . GLY A 1 280 ? -27.629 -3.744 33.565 1.00 92.12 280 GLY A O 1
ATOM 2124 N N . ILE A 1 281 ? -28.017 -3.931 31.360 1.00 95.56 281 ILE A N 1
ATOM 2125 C CA . ILE A 1 281 ? -28.555 -2.578 31.152 1.00 95.56 281 ILE A CA 1
ATOM 2126 C C . ILE A 1 281 ? -29.912 -2.622 30.445 1.00 95.56 281 ILE A C 1
ATOM 2128 O O . ILE A 1 281 ? -30.325 -3.644 29.907 1.00 95.56 281 ILE A O 1
ATOM 2132 N N . THR A 1 282 ? -30.627 -1.494 30.414 1.00 96.88 282 THR A N 1
ATOM 2133 C CA . THR A 1 282 ? -31.881 -1.413 29.648 1.00 96.88 282 THR A CA 1
ATOM 2134 C C . THR A 1 282 ? -31.604 -1.381 28.144 1.00 96.88 282 THR A C 1
ATOM 2136 O O . THR A 1 282 ? -30.594 -0.822 27.702 1.00 96.88 282 THR A O 1
ATOM 2139 N N . ARG A 1 283 ? -32.541 -1.876 27.325 1.00 95.19 283 ARG A N 1
ATOM 2140 C CA . ARG A 1 283 ? -32.464 -1.743 25.860 1.00 95.19 283 ARG A CA 1
ATOM 2141 C C . ARG A 1 283 ? -32.324 -0.293 25.397 1.00 95.19 283 ARG A C 1
ATOM 2143 O O . ARG A 1 283 ? -31.640 -0.026 24.410 1.00 95.19 283 ARG A O 1
ATOM 2150 N N . GLN A 1 284 ? -32.953 0.655 26.092 1.00 96.00 284 GLN A N 1
ATOM 2151 C CA . GLN A 1 284 ? -32.820 2.077 25.776 1.00 96.00 284 GLN A CA 1
ATOM 2152 C C . GLN A 1 284 ? -31.381 2.566 26.003 1.00 96.00 284 GLN A C 1
ATOM 2154 O O . GLN A 1 284 ? -30.831 3.252 25.143 1.00 96.00 284 GLN A O 1
ATOM 2159 N N . THR A 1 285 ? -30.756 2.164 27.115 1.00 91.50 285 THR A N 1
ATOM 2160 C CA . THR A 1 285 ? -29.355 2.474 27.443 1.00 91.50 285 THR A CA 1
ATOM 2161 C C . THR A 1 285 ? -28.392 1.845 26.436 1.00 91.50 285 THR A C 1
ATOM 2163 O O . THR A 1 285 ? -27.515 2.536 25.921 1.00 91.50 285 THR A O 1
ATOM 2166 N N . PHE A 1 286 ? -28.597 0.572 26.083 1.00 94.81 286 PHE A N 1
ATOM 2167 C CA . PHE A 1 286 ? -27.819 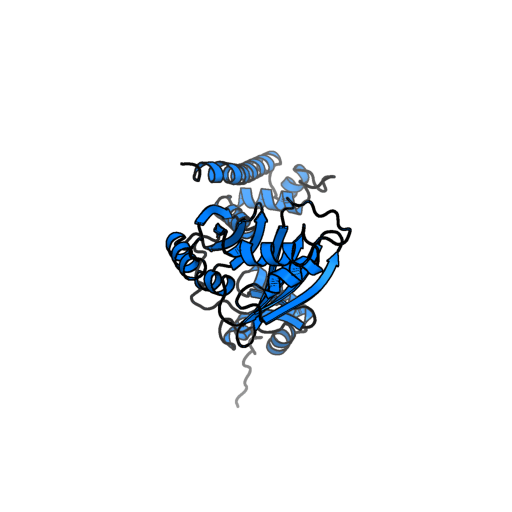-0.108 25.045 1.00 94.81 286 PHE A CA 1
ATOM 2168 C C . PHE A 1 286 ? -27.892 0.632 23.703 1.00 94.81 286 PHE A C 1
ATOM 2170 O O . PHE A 1 286 ? -26.857 1.002 23.155 1.00 94.81 286 PHE A O 1
ATOM 2177 N N . ASN A 1 287 ? -29.101 0.921 23.204 1.00 93.12 287 ASN A N 1
ATOM 2178 C CA . ASN A 1 287 ? -29.276 1.623 21.930 1.00 93.12 287 ASN A CA 1
ATOM 2179 C C . ASN A 1 287 ? -28.648 3.018 21.949 1.00 93.12 287 ASN A C 1
ATOM 2181 O O . ASN A 1 287 ? -28.096 3.456 20.943 1.00 93.12 287 ASN A O 1
ATOM 2185 N N . HIS A 1 288 ? -28.723 3.721 23.080 1.00 93.00 288 HIS A N 1
ATOM 2186 C CA . HIS A 1 288 ? -28.086 5.022 23.230 1.00 93.00 288 HIS A CA 1
ATOM 2187 C C . HIS A 1 288 ? -26.559 4.923 23.103 1.00 93.00 288 HIS A C 1
ATOM 2189 O O . HIS A 1 288 ? -25.969 5.632 22.288 1.00 93.00 288 HIS A O 1
ATOM 2195 N N . HIS A 1 289 ? -25.920 4.018 23.851 1.00 91.50 289 HIS A N 1
ATOM 2196 C CA . HIS A 1 289 ? -24.473 3.810 23.772 1.00 91.50 289 HIS A CA 1
ATOM 2197 C C . HIS A 1 289 ? -24.030 3.318 22.398 1.00 91.50 289 HIS A C 1
ATOM 2199 O O . HIS A 1 289 ? -23.057 3.842 21.858 1.00 91.50 289 HIS A O 1
ATOM 2205 N N . LEU A 1 290 ? -24.775 2.382 21.805 1.00 92.75 290 LEU A N 1
ATOM 2206 C CA . LEU A 1 290 ? -24.477 1.876 20.474 1.00 92.75 290 LEU A CA 1
ATOM 2207 C C . LEU A 1 290 ? -24.578 2.987 19.424 1.00 92.75 290 LEU A C 1
ATOM 2209 O O . LEU A 1 290 ? -23.669 3.150 18.618 1.00 92.75 290 LEU A O 1
ATOM 2213 N N . ARG A 1 291 ? -25.627 3.818 19.476 1.00 92.31 291 ARG A N 1
ATOM 2214 C CA . ARG A 1 291 ? -25.794 4.937 18.541 1.00 92.31 291 ARG A CA 1
ATOM 2215 C C . ARG A 1 291 ? -24.666 5.959 18.649 1.00 92.31 291 ARG A C 1
ATOM 2217 O O . ARG A 1 291 ? -24.240 6.503 17.633 1.00 92.31 291 ARG A O 1
ATOM 2224 N N . LEU A 1 292 ? -24.196 6.242 19.863 1.00 89.81 292 LEU A N 1
ATOM 2225 C CA . LEU A 1 292 ? -23.050 7.127 20.071 1.00 89.81 292 LEU A CA 1
ATOM 2226 C C . LEU A 1 292 ? -21.753 6.507 19.540 1.00 89.81 292 LEU A C 1
ATOM 2228 O O . LEU A 1 292 ? -20.968 7.219 18.918 1.00 89.81 292 LEU A O 1
ATOM 2232 N N . ALA A 1 293 ? -21.562 5.200 19.731 1.00 86.00 293 ALA A N 1
ATOM 2233 C CA . ALA A 1 293 ? -20.415 4.477 19.194 1.00 86.00 293 ALA A CA 1
ATOM 2234 C C . ALA A 1 293 ? -20.397 4.487 17.657 1.00 86.00 293 ALA A C 1
ATOM 2236 O O . ALA A 1 293 ? -19.401 4.872 17.049 1.00 86.00 293 ALA A O 1
ATOM 2237 N N . GLU A 1 294 ? -21.525 4.154 17.024 1.00 88.56 294 GLU A N 1
ATOM 2238 C CA . GLU A 1 294 ? -21.701 4.216 15.569 1.00 88.56 294 GLU A CA 1
ATOM 2239 C C . GLU A 1 294 ? -21.457 5.629 15.029 1.00 88.56 294 GLU A C 1
ATOM 2241 O O . GLU A 1 294 ? -20.738 5.802 14.048 1.00 88.56 294 GLU A O 1
ATOM 2246 N N . LEU A 1 295 ? -22.017 6.659 15.677 1.00 83.50 295 LEU A N 1
ATOM 2247 C CA . LEU A 1 295 ? -21.829 8.049 15.261 1.00 83.50 295 LEU A CA 1
ATOM 2248 C C . LEU A 1 295 ? -20.363 8.483 15.361 1.00 83.50 295 LEU A C 1
ATOM 2250 O O . LEU A 1 295 ? -19.895 9.213 14.491 1.00 83.50 295 LEU A O 1
ATOM 2254 N N . ALA A 1 296 ? -19.641 8.051 16.396 1.00 78.81 296 ALA A N 1
ATOM 2255 C CA . ALA A 1 296 ? -18.220 8.346 16.540 1.00 78.81 296 ALA A CA 1
ATOM 2256 C C . ALA A 1 296 ? -17.396 7.723 15.402 1.00 78.81 296 ALA A C 1
ATOM 2258 O O . ALA A 1 296 ? -16.542 8.403 14.838 1.00 78.81 296 ALA A O 1
ATOM 2259 N N . VAL A 1 297 ? -17.696 6.478 15.014 1.00 77.00 297 VAL A N 1
ATOM 2260 C CA . VAL A 1 297 ? -17.053 5.807 13.870 1.00 77.00 297 VAL A CA 1
ATOM 2261 C C . VAL A 1 297 ? -17.398 6.508 12.551 1.00 77.00 297 VAL A C 1
ATOM 2263 O O . VAL A 1 297 ? -16.509 6.804 11.757 1.00 77.00 297 VAL A O 1
ATOM 2266 N N . VAL A 1 298 ? -18.676 6.829 12.326 1.00 73.31 298 VAL A N 1
ATOM 2267 C CA . VAL A 1 298 ? -19.142 7.495 11.098 1.00 73.31 298 VAL A CA 1
ATOM 2268 C C . VAL A 1 298 ? -18.540 8.890 10.951 1.00 73.31 298 VAL A C 1
ATOM 2270 O O . VAL A 1 298 ? -18.045 9.216 9.877 1.00 73.31 298 VAL A O 1
ATOM 2273 N N . ARG A 1 299 ? -18.517 9.699 12.018 1.00 70.31 299 ARG A N 1
ATOM 2274 C CA . ARG A 1 299 ? -17.874 11.023 11.999 1.00 70.31 299 ARG A CA 1
ATOM 2275 C C . ARG A 1 299 ? -16.427 10.942 11.553 1.00 70.31 299 ARG A C 1
ATOM 2277 O O . ARG A 1 299 ? -15.988 11.786 10.803 1.00 70.31 299 ARG A O 1
ATOM 2284 N N . GLN A 1 300 ? -15.692 9.911 11.944 1.00 64.12 300 GLN A N 1
ATOM 2285 C CA . GLN A 1 300 ? -14.293 9.790 11.542 1.00 64.12 300 GLN A CA 1
ATOM 2286 C C . GLN A 1 300 ? -14.135 9.487 10.055 1.00 64.12 300 GLN A C 1
ATOM 2288 O O . GLN A 1 300 ? -13.250 10.045 9.422 1.00 64.12 300 GLN A O 1
ATOM 2293 N N . LEU A 1 301 ? -15.023 8.682 9.469 1.00 58.41 301 LEU A N 1
ATOM 2294 C CA . LEU A 1 301 ? -14.995 8.423 8.028 1.00 58.41 301 LEU A CA 1
ATOM 2295 C C . LEU A 1 301 ? -15.226 9.699 7.199 1.00 58.41 301 LEU A C 1
ATOM 2297 O O . LEU A 1 301 ? -14.645 9.838 6.125 1.00 58.41 301 LEU A O 1
ATOM 2301 N N . PHE A 1 302 ? -16.045 10.634 7.690 1.00 60.22 302 PHE A N 1
ATOM 2302 C CA . PHE A 1 302 ? -16.415 11.842 6.946 1.00 60.22 302 PHE A CA 1
ATOM 2303 C C . PHE A 1 302 ? -15.616 13.094 7.358 1.00 60.22 302 PHE A C 1
ATOM 2305 O O . PHE A 1 302 ? -15.133 13.804 6.484 1.00 60.22 302 PHE A O 1
ATOM 2312 N N . ASP A 1 303 ? -15.359 13.315 8.648 1.00 56.47 303 ASP A N 1
ATOM 2313 C CA . ASP A 1 303 ? -14.617 14.477 9.166 1.00 56.47 303 ASP A CA 1
ATOM 2314 C C . ASP A 1 303 ? -13.102 14.374 8.894 1.00 56.47 303 ASP A C 1
ATOM 2316 O O . ASP A 1 303 ? -12.424 15.395 8.775 1.00 56.47 303 ASP A O 1
ATOM 2320 N N . ALA A 1 304 ? -12.546 13.158 8.768 1.00 45.78 304 ALA A N 1
ATOM 2321 C CA . ALA A 1 304 ? -11.165 12.977 8.305 1.00 45.78 304 ALA A CA 1
ATOM 2322 C C . ALA A 1 304 ? -10.988 13.399 6.840 1.00 45.78 304 ALA A C 1
ATOM 2324 O O . ALA A 1 304 ? -9.922 13.863 6.458 1.00 45.78 304 ALA A O 1
ATOM 2325 N N . THR A 1 305 ? -12.049 13.289 6.038 1.00 39.09 305 THR A N 1
ATOM 2326 C CA . THR A 1 305 ? -12.032 13.663 4.619 1.00 39.09 305 THR A CA 1
ATOM 2327 C C . THR A 1 305 ? -12.094 15.189 4.432 1.00 39.09 305 THR A C 1
ATOM 2329 O O . THR A 1 305 ? -11.615 15.697 3.425 1.00 39.09 305 THR A O 1
ATOM 2332 N N . GLU A 1 306 ? -12.628 15.944 5.403 1.00 33.19 306 GLU A N 1
ATOM 2333 C CA . GLU A 1 306 ? -12.725 17.414 5.327 1.00 33.19 306 GLU A CA 1
ATOM 2334 C C . GLU A 1 306 ? -11.457 18.154 5.790 1.00 33.19 306 GLU A C 1
ATOM 2336 O O . GLU A 1 306 ? -11.230 19.287 5.369 1.00 33.19 306 GLU A O 1
ATOM 2341 N N . ARG A 1 307 ? -10.607 17.540 6.627 1.00 36.91 307 ARG A N 1
ATOM 2342 C CA . ARG A 1 307 ? -9.338 18.160 7.067 1.00 36.91 307 ARG A CA 1
ATOM 2343 C C . ARG A 1 307 ? -8.214 18.089 6.032 1.00 36.91 307 ARG A C 1
ATOM 2345 O O . ARG A 1 307 ? -7.304 18.903 6.117 1.00 36.91 307 ARG A O 1
ATOM 2352 N N . ASP A 1 308 ? -8.319 17.184 5.063 1.00 34.91 308 ASP A N 1
ATOM 2353 C CA . ASP A 1 308 ? -7.351 17.010 3.971 1.00 34.91 308 ASP A CA 1
ATOM 2354 C C . ASP A 1 308 ? -7.773 17.760 2.681 1.00 34.91 308 ASP A C 1
ATOM 2356 O O . ASP A 1 308 ? -7.162 17.585 1.628 1.00 34.91 308 ASP A O 1
ATOM 2360 N N . ALA A 1 309 ? -8.826 18.590 2.742 1.00 30.05 309 ALA A N 1
ATOM 2361 C CA . ALA A 1 309 ? -9.390 19.326 1.601 1.00 30.05 309 ALA A CA 1
ATOM 2362 C C . ALA A 1 309 ? -9.204 20.862 1.661 1.00 30.05 309 ALA A C 1
ATOM 2364 O O . ALA A 1 309 ? -9.845 21.582 0.892 1.00 30.05 309 ALA A O 1
ATOM 2365 N N . LEU A 1 310 ? -8.343 21.371 2.550 1.00 29.45 310 LEU A N 1
ATOM 2366 C CA . LEU A 1 310 ? -7.983 22.794 2.674 1.00 29.45 310 LEU A CA 1
ATOM 2367 C C . LEU A 1 310 ? -6.465 22.970 2.665 1.00 29.45 310 LEU A C 1
ATOM 2369 O O . LEU A 1 310 ? -6.016 23.961 2.048 1.00 29.45 310 LEU A O 1
#

Foldseek 3Di:
DDDDDPPPPLDDLVNLQVVDAAVDKDALVSQCVSSVHDSVVSVVRQVVCVVVVQKPWDADVPPGMIIGGHHPVPDDDPAPKKKKWKKKALVLLVLLVVLCVVDDPPPDPLDPQFKKWKWWPDWDDDPQFIKTKIKIFSDDQSSVLSSLVSDAQFPDKDFDDDDPRITIIITTGGDDDLQNLQVVQVKGWGTWMDGPSMIMTIIMHRPPGDVVVSQVVVCVVRVRIDTDDIDIDQDVVNLVVLLVPPADPLLSLLQVLCVVCQVVPVVGNDDLCRSCVVVVHHSVSSVVSPVVSVVSSVCCVPVVVVVVVD

Radius of gyration: 25.22 Å; chains: 1; bounding box: 56×53×85 Å

Secondary structure (DSSP, 8-state):
------------HHHHHTTS-TT--EEHHHHHHHHTS-HHHHHHHHHHHHHTTSSEEEEETTTEEEEEPPPTT--S-S---EEEEEEEESTTTHHHHHHHHHS--SS----TT--EEEEEEEEEEETTEEEEEEEEESS-HHHHHHHHTTSTTEEEEEEEEEETTEEEEEEEEES--HHHHHHHTT-EEEEEEEETTEEEEEEEEETTS-HHHHHHHHHHH-TT-EEEEEEEE--HHHHHHHHHHHS-HHHHHHHHHHHHTTTTSSS-SS-HHHHHHHTTS-HHHHHHHHHHHHHHHHHHHHHHHHHT--

Organism: NCBI:txid3031996